Protein AF-A0A653PIH9-F1 (afdb_monomer_lite)

Structure (mmCIF, N/CA/C/O backbone):
data_AF-A0A653PIH9-F1
#
_entry.id   AF-A0A653PIH9-F1
#
loop_
_atom_site.group_PDB
_atom_site.id
_atom_site.type_symbol
_atom_site.label_atom_id
_atom_site.label_alt_id
_atom_site.label_comp_id
_atom_site.label_asym_id
_atom_site.label_entity_id
_atom_site.label_seq_id
_atom_site.pdbx_PDB_ins_code
_atom_site.Cartn_x
_atom_site.Cartn_y
_atom_site.Cartn_z
_atom_site.occupancy
_atom_site.B_iso_or_equiv
_atom_site.auth_seq_id
_atom_site.auth_comp_id
_atom_site.auth_asym_id
_atom_site.auth_atom_id
_atom_site.pdbx_PDB_model_num
ATOM 1 N N . MET A 1 1 ? 1.677 11.178 -1.345 1.00 85.69 1 MET A N 1
ATOM 2 C CA . MET A 1 1 ? 1.028 10.340 -2.377 1.00 85.69 1 MET A CA 1
ATOM 3 C C . MET A 1 1 ? 1.853 9.062 -2.507 1.00 85.69 1 MET A C 1
ATOM 5 O O . MET A 1 1 ? 2.998 9.095 -2.081 1.00 85.69 1 MET A O 1
ATOM 9 N N . MET A 1 2 ? 1.284 7.940 -2.954 1.00 90.50 2 MET A N 1
ATOM 10 C CA . MET A 1 2 ? 1.956 6.631 -2.905 1.00 90.50 2 MET A CA 1
ATOM 11 C C . MET A 1 2 ? 2.499 6.231 -4.288 1.00 90.50 2 MET A C 1
ATOM 13 O O . MET A 1 2 ? 1.724 6.206 -5.246 1.00 90.50 2 MET A O 1
ATOM 17 N N . THR A 1 3 ? 3.790 5.895 -4.388 1.00 92.81 3 THR A N 1
ATOM 18 C CA . THR A 1 3 ? 4.461 5.571 -5.662 1.00 92.81 3 THR A CA 1
ATOM 19 C C . THR A 1 3 ? 5.353 4.335 -5.547 1.00 92.81 3 THR A C 1
ATOM 21 O O . THR A 1 3 ? 6.208 4.278 -4.665 1.00 92.81 3 THR A O 1
ATOM 24 N N . PHE A 1 4 ? 5.204 3.375 -6.468 1.00 92.38 4 PHE A N 1
ATOM 25 C CA . PHE A 1 4 ? 6.128 2.250 -6.598 1.00 92.38 4 PHE A CA 1
ATOM 26 C C . PHE A 1 4 ? 7.307 2.564 -7.516 1.00 92.38 4 PHE A C 1
ATOM 28 O O . PHE A 1 4 ? 7.145 3.083 -8.626 1.00 92.38 4 PHE A O 1
ATOM 35 N N . TYR A 1 5 ? 8.483 2.158 -7.053 1.00 92.00 5 TYR A N 1
ATOM 36 C CA . TYR A 1 5 ? 9.735 2.174 -7.786 1.00 92.00 5 TYR A CA 1
ATOM 37 C C . TYR A 1 5 ? 10.228 0.748 -8.000 1.00 92.00 5 TYR A C 1
ATOM 39 O O . TYR A 1 5 ? 10.096 -0.120 -7.136 1.00 92.00 5 TYR A O 1
ATOM 47 N N . ILE A 1 6 ? 10.811 0.524 -9.168 1.00 92.19 6 ILE A N 1
ATOM 48 C CA . ILE A 1 6 ? 11.489 -0.711 -9.545 1.00 92.19 6 ILE A CA 1
ATOM 49 C C . ILE A 1 6 ? 12.903 -0.380 -9.997 1.00 92.19 6 ILE A C 1
ATOM 51 O O . ILE A 1 6 ? 13.169 0.740 -10.430 1.00 92.19 6 ILE A O 1
ATOM 55 N N . TYR A 1 7 ? 13.805 -1.344 -9.888 1.00 91.94 7 TYR A N 1
ATOM 56 C CA . TYR A 1 7 ? 15.220 -1.136 -10.165 1.00 91.94 7 TYR A CA 1
ATOM 57 C C . TYR A 1 7 ? 15.885 -2.427 -10.659 1.00 91.94 7 TYR A C 1
ATOM 59 O O . TYR A 1 7 ? 15.305 -3.518 -10.578 1.00 91.94 7 TYR A O 1
ATOM 67 N N . ASN A 1 8 ? 17.106 -2.292 -11.176 1.00 92.06 8 ASN A N 1
ATOM 68 C CA . ASN A 1 8 ? 17.975 -3.418 -11.483 1.00 92.06 8 ASN A CA 1
ATOM 69 C C . ASN A 1 8 ? 18.526 -3.999 -10.177 1.00 92.06 8 ASN A C 1
ATOM 71 O O . ASN A 1 8 ? 19.296 -3.328 -9.497 1.00 92.06 8 ASN A O 1
ATOM 75 N N . TYR A 1 9 ? 18.177 -5.239 -9.831 1.00 84.75 9 TYR A N 1
ATOM 76 C CA . TYR A 1 9 ? 18.602 -5.849 -8.562 1.00 84.75 9 TYR A CA 1
ATOM 77 C C . TYR A 1 9 ? 20.131 -5.988 -8.427 1.00 84.75 9 TYR A C 1
ATOM 79 O O . TYR A 1 9 ? 20.624 -6.221 -7.330 1.00 84.75 9 TYR A O 1
ATOM 87 N N . GLU A 1 10 ? 20.878 -5.855 -9.524 1.00 86.12 10 GLU A N 1
ATOM 88 C CA . GLU A 1 10 ? 22.347 -5.850 -9.523 1.00 86.12 10 GLU A CA 1
ATOM 89 C C . GLU A 1 10 ? 22.941 -4.508 -9.051 1.00 86.12 10 GLU A C 1
ATOM 91 O O . GLU A 1 10 ? 24.135 -4.433 -8.788 1.00 86.12 10 GLU A O 1
ATOM 96 N N . ASP A 1 11 ? 22.120 -3.463 -8.888 1.00 82.25 11 ASP A N 1
ATOM 97 C CA . ASP A 1 11 ? 22.539 -2.140 -8.407 1.00 82.25 11 ASP A CA 1
ATOM 98 C C . ASP A 1 11 ? 22.401 -1.977 -6.873 1.00 82.25 11 ASP A C 1
ATOM 100 O O . ASP A 1 11 ? 22.558 -0.860 -6.366 1.00 82.25 11 ASP A O 1
ATOM 104 N N . GLU A 1 12 ? 22.090 -3.057 -6.135 1.00 69.62 12 GLU A N 1
ATOM 105 C CA . GLU A 1 12 ? 21.851 -3.050 -4.672 1.00 69.62 12 GLU A CA 1
ATOM 106 C C . GLU A 1 12 ? 23.078 -2.650 -3.829 1.00 69.62 12 GLU A C 1
ATOM 108 O O . GLU A 1 12 ? 22.913 -2.317 -2.662 1.00 69.62 12 GLU A O 1
ATOM 113 N N . ASP A 1 13 ? 24.285 -2.609 -4.403 1.00 61.28 13 ASP A N 1
ATOM 114 C CA . ASP A 1 13 ? 25.544 -2.317 -3.691 1.00 61.28 13 ASP A CA 1
ATOM 115 C C . ASP A 1 13 ? 25.766 -0.823 -3.341 1.00 61.28 13 ASP A C 1
ATOM 117 O O . ASP A 1 13 ? 26.890 -0.417 -3.042 1.00 61.28 13 ASP A O 1
ATOM 121 N N . ASN A 1 14 ? 24.738 0.033 -3.404 1.00 59.53 14 ASN A N 1
ATOM 122 C CA . ASN A 1 14 ? 24.867 1.455 -3.061 1.00 59.53 14 ASN A CA 1
ATOM 123 C C . ASN A 1 14 ? 24.165 1.761 -1.729 1.00 59.53 14 ASN A C 1
ATOM 125 O O . ASN A 1 14 ? 22.999 1.418 -1.569 1.00 59.53 14 ASN A O 1
ATOM 129 N N . ASP A 1 15 ? 24.834 2.501 -0.836 1.00 62.47 15 ASP A N 1
ATOM 130 C CA . ASP A 1 15 ? 24.283 3.055 0.422 1.00 62.47 15 ASP A CA 1
ATOM 131 C C . ASP A 1 15 ? 23.178 4.124 0.195 1.00 62.47 15 ASP A C 1
ATOM 133 O O . ASP A 1 15 ? 22.856 4.908 1.087 1.00 62.47 15 ASP A O 1
ATOM 137 N N . ASP A 1 16 ? 22.621 4.209 -1.016 1.00 67.31 16 ASP A N 1
ATOM 138 C CA . ASP A 1 16 ? 21.589 5.171 -1.387 1.00 67.31 16 ASP A CA 1
ATOM 139 C C . ASP A 1 16 ? 20.192 4.571 -1.147 1.00 67.31 16 ASP A C 1
ATOM 141 O O . ASP A 1 16 ? 19.884 3.472 -1.608 1.00 67.31 16 ASP A O 1
ATOM 145 N N . PHE A 1 17 ? 19.301 5.345 -0.516 1.00 73.38 17 PHE A N 1
ATOM 146 C CA . PHE A 1 17 ? 17.891 4.992 -0.275 1.00 73.38 17 PHE A CA 1
ATOM 147 C C . PHE A 1 17 ? 17.156 4.444 -1.517 1.00 73.38 17 PHE A C 1
ATOM 149 O O . PHE A 1 17 ? 16.343 3.520 -1.421 1.00 73.38 17 PHE A O 1
ATOM 156 N N . LEU A 1 18 ? 17.416 5.036 -2.688 1.00 81.88 18 LEU A N 1
ATOM 157 C CA . LEU A 1 18 ? 16.963 4.524 -3.977 1.00 81.88 18 LEU A CA 1
ATOM 158 C C . LEU A 1 18 ? 18.180 4.055 -4.779 1.00 81.88 18 LEU A C 1
ATOM 160 O O . LEU A 1 18 ? 19.081 4.865 -5.013 1.00 81.88 18 LEU A O 1
ATOM 164 N N . PRO A 1 19 ? 18.180 2.809 -5.287 1.00 86.38 19 PRO A N 1
ATOM 165 C CA . PRO A 1 19 ? 19.196 2.351 -6.225 1.00 86.38 19 PRO A CA 1
ATOM 166 C C . PRO A 1 19 ? 19.310 3.287 -7.432 1.00 86.38 19 PRO A C 1
ATOM 168 O O . PRO A 1 19 ? 18.327 3.892 -7.860 1.00 86.38 19 PRO A O 1
ATOM 171 N N . LYS A 1 20 ? 20.493 3.372 -8.046 1.00 87.75 20 LYS A N 1
ATOM 172 C CA . LYS A 1 20 ? 20.740 4.280 -9.185 1.00 87.75 20 LYS A CA 1
ATOM 173 C C . LYS A 1 20 ? 19.814 4.039 -10.380 1.00 87.75 20 LYS A C 1
ATOM 175 O O . LYS A 1 20 ? 19.484 4.983 -11.093 1.00 87.75 20 LYS A O 1
ATOM 180 N N . SER A 1 21 ? 19.386 2.797 -10.596 1.00 91.50 21 SER A N 1
ATOM 181 C CA . SER A 1 21 ? 18.409 2.425 -11.628 1.00 91.50 21 SER A CA 1
ATOM 182 C C . SER A 1 21 ? 16.950 2.553 -11.194 1.00 91.50 21 SER A C 1
ATOM 184 O O . SER A 1 21 ? 16.065 2.207 -11.979 1.00 91.50 21 SER A O 1
ATOM 186 N N . ALA A 1 22 ? 16.672 3.025 -9.975 1.00 91.75 22 ALA A N 1
ATOM 187 C CA . ALA A 1 22 ? 15.312 3.174 -9.486 1.00 91.75 22 ALA A CA 1
ATOM 188 C C . ALA A 1 22 ? 14.506 4.104 -10.392 1.00 91.75 22 ALA A C 1
ATOM 190 O O . ALA A 1 22 ? 14.842 5.269 -10.607 1.00 91.75 22 ALA A O 1
ATOM 191 N N . MET A 1 23 ? 13.395 3.585 -10.898 1.00 94.44 23 MET A N 1
ATOM 192 C CA . MET A 1 23 ? 12.479 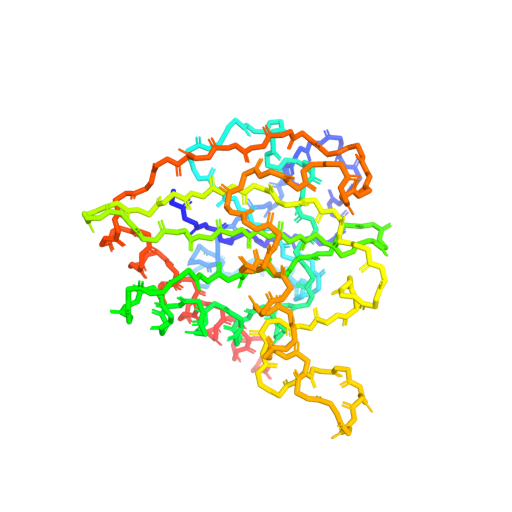4.316 -11.758 1.00 94.44 23 MET A CA 1
ATOM 193 C C . MET A 1 23 ? 11.034 3.929 -11.464 1.00 94.44 23 MET A C 1
ATOM 195 O O . MET A 1 23 ? 10.753 2.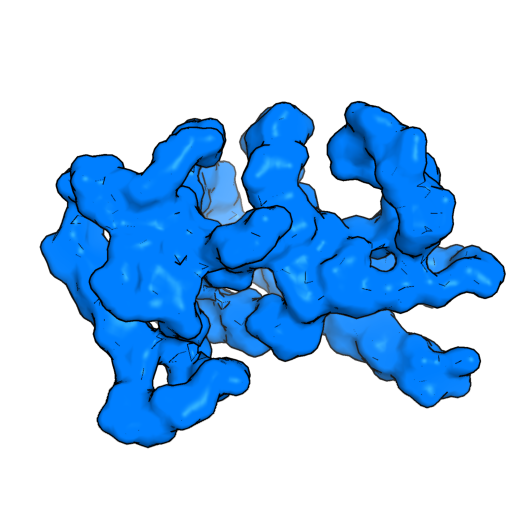856 -10.921 1.00 94.44 23 MET A O 1
ATOM 199 N N . LYS A 1 24 ? 10.095 4.804 -11.826 1.00 95.56 24 LYS A N 1
ATOM 200 C CA . LYS A 1 24 ? 8.668 4.514 -11.672 1.00 95.56 24 LYS A CA 1
ATOM 201 C C . LYS A 1 24 ? 8.251 3.427 -12.654 1.00 95.56 24 LYS A C 1
ATOM 203 O O . LYS A 1 24 ? 8.764 3.352 -13.771 1.00 95.56 24 LYS A O 1
ATOM 208 N N . ILE A 1 25 ? 7.241 2.645 -12.280 1.00 96.12 25 ILE A N 1
ATOM 209 C CA . ILE A 1 25 ? 6.679 1.612 -13.165 1.00 96.12 25 ILE A CA 1
ATOM 210 C C . ILE A 1 25 ? 6.195 2.214 -14.496 1.00 96.12 25 ILE A C 1
ATOM 212 O O . ILE A 1 25 ? 6.396 1.617 -15.550 1.00 96.12 25 ILE A O 1
ATOM 216 N N . SER A 1 26 ? 5.603 3.413 -14.473 1.00 97.25 26 SER A N 1
ATOM 217 C CA . SER A 1 26 ? 5.179 4.128 -15.686 1.00 97.25 26 SER A CA 1
ATOM 218 C C . SER A 1 26 ? 6.325 4.370 -16.668 1.00 97.25 26 SER A C 1
ATOM 220 O O . SER A 1 26 ? 6.149 4.217 -17.878 1.00 97.25 26 SER A O 1
ATOM 222 N N . ASP A 1 27 ? 7.495 4.732 -16.145 1.00 97.19 27 ASP A N 1
ATOM 223 C CA . ASP A 1 27 ? 8.664 5.097 -16.940 1.00 97.19 27 ASP A CA 1
ATOM 224 C C . ASP A 1 27 ? 9.290 3.837 -17.539 1.00 97.19 27 ASP A C 1
ATOM 226 O O . ASP A 1 27 ? 9.580 3.798 -18.734 1.00 97.19 27 ASP A O 1
ATOM 230 N N . PHE A 1 28 ? 9.384 2.770 -16.738 1.00 96.94 28 PHE A N 1
ATOM 231 C CA . PHE A 1 28 ? 9.816 1.452 -17.197 1.00 96.94 28 PHE A CA 1
ATOM 232 C C . PHE A 1 28 ? 8.916 0.909 -18.312 1.00 96.94 28 PHE A C 1
ATOM 234 O O . PHE A 1 28 ? 9.414 0.462 -19.335 1.00 96.94 28 PHE A O 1
ATOM 241 N N . LEU A 1 29 ? 7.590 0.970 -18.152 1.00 96.44 29 LEU A N 1
ATOM 242 C CA . LEU A 1 29 ? 6.648 0.477 -19.166 1.00 96.44 29 LEU A CA 1
ATOM 243 C C . LEU A 1 29 ? 6.698 1.288 -20.468 1.00 96.44 29 LEU A C 1
ATOM 245 O O . LEU A 1 29 ? 6.403 0.751 -21.535 1.00 96.44 29 LEU A O 1
ATOM 249 N N . SER A 1 30 ? 7.049 2.573 -20.385 1.00 97.12 30 SER A N 1
ATOM 250 C CA . SER A 1 30 ? 7.138 3.459 -21.550 1.00 97.12 30 SER A CA 1
ATOM 251 C C . SER A 1 30 ? 8.449 3.286 -22.315 1.00 97.12 30 SER A C 1
ATOM 253 O O . SER A 1 30 ? 8.460 3.392 -23.540 1.00 97.12 30 SER A O 1
ATOM 255 N N . ASN A 1 31 ? 9.550 3.030 -21.606 1.00 95.62 31 ASN A N 1
ATOM 256 C CA . ASN A 1 31 ? 10.871 2.835 -22.192 1.00 95.62 31 ASN A CA 1
ATOM 257 C C . ASN A 1 31 ? 11.648 1.752 -21.421 1.00 95.62 31 ASN A C 1
ATOM 259 O O . ASN A 1 31 ? 12.494 2.090 -20.586 1.00 95.62 31 ASN A O 1
ATOM 263 N N . PRO A 1 32 ? 11.352 0.460 -21.667 1.00 94.06 32 PRO A N 1
ATOM 264 C CA . PRO A 1 32 ? 11.945 -0.624 -20.899 1.00 94.06 32 PRO A CA 1
ATOM 265 C C . PRO A 1 32 ? 13.467 -0.696 -21.108 1.00 94.06 32 PRO A C 1
ATOM 267 O O . PRO A 1 32 ? 13.922 -0.770 -22.254 1.00 94.06 32 PRO A O 1
ATOM 270 N N . PRO A 1 33 ? 14.271 -0.699 -20.033 1.00 93.56 33 PRO A N 1
ATOM 271 C CA . PRO A 1 33 ? 15.699 -0.972 -20.111 1.00 93.56 33 PRO A CA 1
ATOM 272 C C . PRO A 1 33 ? 15.966 -2.452 -20.439 1.00 93.56 33 PRO A C 1
ATOM 274 O O . PRO A 1 33 ? 15.057 -3.273 -20.541 1.00 93.56 33 PRO A O 1
ATOM 277 N N . SER A 1 34 ? 17.243 -2.812 -20.592 1.00 93.69 34 SER A N 1
ATOM 278 C CA . SER A 1 34 ? 17.659 -4.189 -20.900 1.00 93.69 34 SER A CA 1
ATOM 279 C C . SER A 1 34 ? 17.538 -5.166 -19.724 1.00 93.69 34 SER A C 1
ATOM 281 O O . SER A 1 34 ? 17.627 -6.375 -19.928 1.00 93.69 34 SER A O 1
ATOM 283 N N . TRP A 1 35 ? 17.388 -4.664 -18.498 1.00 93.50 35 TRP A N 1
ATOM 284 C CA . TRP A 1 35 ? 17.256 -5.475 -17.289 1.00 93.50 35 TRP A CA 1
ATOM 285 C C . TRP A 1 35 ? 15.787 -5.741 -16.949 1.00 93.50 35 TRP A C 1
ATOM 287 O O . TRP A 1 35 ? 14.886 -5.009 -17.360 1.00 93.50 35 TRP A O 1
ATOM 297 N N . LYS A 1 36 ? 15.545 -6.795 -16.163 1.00 92.06 36 LYS A N 1
ATOM 298 C CA . LYS A 1 36 ? 14.207 -7.149 -15.675 1.00 92.06 36 LYS A CA 1
ATOM 299 C C . LYS A 1 36 ? 14.104 -6.888 -14.170 1.00 92.06 36 LYS A C 1
ATOM 301 O O . LYS A 1 36 ? 14.944 -7.394 -13.424 1.00 92.06 36 LYS A O 1
ATOM 306 N N . PRO A 1 37 ? 13.093 -6.132 -13.707 1.00 91.38 37 PRO A N 1
ATOM 307 C CA . PRO A 1 37 ? 12.876 -5.927 -12.287 1.00 91.38 37 PRO A CA 1
ATOM 308 C C . PRO A 1 37 ? 12.464 -7.230 -11.615 1.00 91.38 37 PRO A C 1
ATOM 310 O O . PRO A 1 37 ? 11.773 -8.077 -12.188 1.00 91.38 37 PRO A O 1
ATOM 313 N N . ARG A 1 38 ? 12.829 -7.337 -10.345 1.00 89.12 38 ARG A N 1
ATOM 314 C CA . ARG A 1 38 ? 12.369 -8.390 -9.451 1.00 89.12 38 ARG A CA 1
ATOM 315 C C . ARG A 1 38 ? 11.110 -7.928 -8.719 1.00 89.12 38 ARG A C 1
ATOM 317 O O . ARG A 1 38 ? 11.126 -6.917 -8.027 1.00 89.12 38 ARG A O 1
ATOM 324 N N . LEU A 1 39 ? 10.009 -8.670 -8.858 1.00 88.62 39 LEU A N 1
ATOM 325 C CA . LEU A 1 39 ? 8.723 -8.322 -8.226 1.00 88.62 39 LEU A CA 1
ATOM 326 C C . LEU A 1 39 ? 8.737 -8.458 -6.693 1.00 88.62 39 LEU A C 1
ATOM 328 O O . LEU A 1 39 ? 7.817 -7.995 -6.024 1.00 88.62 39 LEU A O 1
ATOM 332 N N . ASP A 1 40 ? 9.764 -9.103 -6.144 1.00 85.38 40 ASP A N 1
ATOM 333 C CA . ASP A 1 40 ? 10.056 -9.184 -4.713 1.00 85.38 40 ASP A CA 1
ATOM 334 C C . ASP A 1 40 ? 10.958 -8.050 -4.200 1.00 85.38 40 ASP A C 1
ATOM 336 O O . ASP A 1 40 ? 11.291 -8.018 -3.019 1.00 85.38 40 ASP A O 1
ATOM 340 N N . LYS A 1 41 ? 11.355 -7.137 -5.090 1.00 85.19 41 LYS A N 1
ATOM 341 C CA . LYS A 1 41 ? 12.282 -6.028 -4.849 1.00 85.19 41 LYS A CA 1
ATOM 342 C C . LYS A 1 41 ? 11.671 -4.700 -5.307 1.00 85.19 41 LYS A C 1
ATOM 344 O O . LYS A 1 41 ? 12.308 -3.895 -5.975 1.00 85.19 41 LYS A O 1
ATOM 349 N N . VAL A 1 42 ? 10.392 -4.490 -5.011 1.00 88.00 42 VAL A N 1
ATOM 350 C CA . VAL A 1 42 ? 9.716 -3.216 -5.293 1.00 88.00 42 VAL A CA 1
ATOM 351 C C . VAL A 1 42 ? 9.914 -2.290 -4.100 1.00 88.00 42 VAL A C 1
ATOM 353 O O . VAL A 1 42 ? 9.898 -2.738 -2.957 1.00 88.00 42 VAL A O 1
ATOM 356 N N . ILE A 1 43 ? 10.095 -1.002 -4.367 1.00 87.75 43 ILE A N 1
ATOM 357 C CA . ILE A 1 43 ? 10.227 0.046 -3.354 1.00 87.75 43 ILE A CA 1
ATOM 358 C C . ILE A 1 43 ? 8.937 0.868 -3.324 1.00 87.75 43 ILE A C 1
ATOM 360 O O . ILE A 1 43 ? 8.423 1.232 -4.385 1.00 87.75 43 ILE A O 1
ATOM 364 N N . LEU A 1 44 ? 8.417 1.183 -2.132 1.00 87.75 44 LEU A N 1
ATOM 365 C CA . LEU A 1 44 ? 7.283 2.096 -1.979 1.00 87.75 44 LEU A CA 1
ATOM 366 C C . LEU A 1 44 ? 7.703 3.415 -1.345 1.00 87.75 44 LEU A C 1
ATOM 368 O O . LEU A 1 44 ? 8.122 3.450 -0.197 1.00 87.75 44 LEU A O 1
ATOM 372 N N . VAL A 1 45 ? 7.428 4.512 -2.044 1.00 89.06 45 VAL A N 1
ATOM 373 C CA . VAL A 1 45 ? 7.652 5.864 -1.530 1.00 89.06 45 VAL A CA 1
ATOM 374 C C . VAL A 1 45 ? 6.324 6.556 -1.239 1.00 89.06 45 VAL A C 1
ATOM 376 O O . VAL A 1 45 ? 5.388 6.522 -2.046 1.00 89.06 45 VAL A O 1
ATOM 379 N N . PHE A 1 46 ? 6.262 7.225 -0.090 1.00 89.00 46 PHE A N 1
ATOM 380 C CA . PHE A 1 46 ? 5.217 8.170 0.268 1.00 89.00 46 PHE A CA 1
ATOM 381 C C . PHE A 1 46 ? 5.742 9.607 0.156 1.00 89.00 46 PHE A C 1
ATOM 383 O O . PHE A 1 46 ? 6.548 10.050 0.970 1.00 89.00 46 PHE A O 1
ATOM 390 N N . ASP A 1 47 ? 5.220 10.374 -0.802 1.00 85.00 47 ASP A N 1
ATOM 391 C CA . ASP A 1 47 ? 5.753 11.707 -1.137 1.00 85.00 47 ASP A CA 1
ATOM 392 C C . ASP A 1 47 ? 5.690 12.747 0.005 1.00 85.00 47 ASP A C 1
ATOM 394 O O . ASP A 1 47 ? 6.372 13.765 -0.066 1.00 85.00 47 ASP A O 1
ATOM 398 N N . ASN A 1 48 ? 4.868 12.533 1.043 1.00 84.62 48 ASN A N 1
ATOM 399 C CA . ASN A 1 48 ? 4.758 13.468 2.176 1.00 84.62 48 ASN A CA 1
ATOM 400 C C . ASN A 1 48 ? 5.658 13.076 3.360 1.00 84.62 48 ASN A C 1
ATOM 402 O O . ASN A 1 48 ? 5.609 13.730 4.401 1.00 84.62 48 ASN A O 1
ATOM 406 N N . LEU A 1 49 ? 6.446 12.009 3.230 1.00 86.19 49 LEU A N 1
ATOM 407 C CA . LEU A 1 49 ? 7.389 11.575 4.252 1.00 86.19 49 LEU A CA 1
ATOM 408 C C . LEU A 1 49 ? 8.815 11.988 3.867 1.00 86.19 49 LEU A C 1
ATOM 410 O O . LEU A 1 49 ? 9.182 11.880 2.695 1.00 86.19 49 LEU A O 1
ATOM 414 N N . PRO A 1 50 ? 9.647 12.414 4.834 1.00 84.00 50 PRO A N 1
ATOM 415 C CA . PRO A 1 50 ? 11.083 12.549 4.629 1.00 84.00 50 PRO A CA 1
ATOM 416 C C . PRO A 1 50 ? 11.706 11.266 4.066 1.00 84.00 50 PRO A C 1
ATOM 418 O O . PRO A 1 50 ? 11.269 10.160 4.391 1.00 84.00 50 PRO A O 1
ATOM 421 N N . PHE A 1 51 ? 12.763 11.408 3.265 1.00 79.94 51 PHE A N 1
ATOM 422 C CA . PHE A 1 51 ? 13.482 10.268 2.682 1.00 79.94 51 PHE A CA 1
ATOM 423 C C . PHE A 1 51 ? 13.942 9.258 3.736 1.00 79.94 51 PHE A C 1
ATOM 425 O O . PHE A 1 51 ? 13.676 8.074 3.577 1.00 79.94 51 PHE A O 1
ATOM 432 N N . ILE A 1 52 ? 14.509 9.740 4.847 1.00 79.00 52 ILE A N 1
ATOM 433 C CA . ILE A 1 52 ? 14.976 8.886 5.949 1.00 79.00 52 ILE A CA 1
ATOM 434 C C . ILE A 1 52 ? 13.861 8.023 6.550 1.00 79.00 52 ILE A C 1
ATOM 436 O O . ILE A 1 52 ? 14.101 6.890 6.930 1.00 79.00 52 ILE A O 1
ATOM 440 N N . LEU A 1 53 ? 12.621 8.527 6.585 1.00 80.44 53 LEU A N 1
ATOM 441 C CA . LEU A 1 53 ? 11.498 7.727 7.062 1.00 80.44 53 LEU A CA 1
ATOM 442 C C . LEU A 1 53 ? 11.128 6.664 6.037 1.00 80.44 53 LEU A C 1
ATOM 444 O O . LEU A 1 53 ? 10.907 5.528 6.424 1.00 80.44 53 LEU A O 1
ATOM 448 N N . ASN A 1 54 ? 11.094 7.007 4.744 1.00 83.75 54 ASN A N 1
ATOM 449 C CA . ASN A 1 54 ? 10.815 6.016 3.705 1.00 83.75 54 ASN A CA 1
ATOM 450 C C . ASN A 1 54 ? 11.824 4.858 3.705 1.00 83.75 54 ASN A C 1
ATOM 452 O O . ASN A 1 54 ? 11.449 3.732 3.385 1.00 83.75 54 ASN A O 1
ATOM 456 N N . GLU A 1 55 ? 13.085 5.119 4.055 1.00 76.69 55 GLU A N 1
ATOM 457 C CA . GLU A 1 55 ? 14.155 4.116 4.088 1.00 76.69 55 GLU A CA 1
ATOM 458 C C . GLU A 1 55 ? 13.865 2.981 5.070 1.00 76.69 55 GLU A C 1
ATOM 460 O O . GLU A 1 55 ? 14.024 1.808 4.726 1.00 76.69 55 GLU A O 1
ATOM 465 N N . ASP A 1 56 ? 13.319 3.321 6.237 1.00 72.06 56 ASP A N 1
ATOM 466 C CA . ASP A 1 56 ? 13.086 2.385 7.336 1.00 72.06 56 ASP A CA 1
ATOM 467 C C . ASP A 1 56 ? 12.072 1.267 7.016 1.00 72.06 56 ASP A C 1
ATOM 469 O O . ASP A 1 56 ? 12.014 0.272 7.737 1.00 72.06 56 ASP A O 1
ATOM 473 N N . PHE A 1 57 ? 11.252 1.388 5.962 1.00 71.81 57 PHE A N 1
ATOM 474 C CA . PHE A 1 57 ? 10.180 0.422 5.659 1.00 71.81 57 PHE A CA 1
ATOM 475 C C . PHE A 1 57 ? 10.120 -0.069 4.205 1.00 71.81 57 PHE A C 1
ATOM 477 O O . PHE A 1 57 ? 9.095 -0.583 3.741 1.00 71.81 57 PHE A O 1
ATOM 484 N N . ASN A 1 58 ? 11.229 0.083 3.484 1.00 59.03 58 ASN A N 1
ATOM 485 C CA . ASN A 1 58 ? 11.215 0.170 2.031 1.00 59.03 58 ASN A CA 1
ATOM 486 C C . ASN A 1 58 ? 11.297 -1.151 1.262 1.00 59.03 58 ASN A C 1
ATOM 488 O O . ASN A 1 58 ? 10.989 -1.165 0.068 1.00 59.03 58 ASN A O 1
ATOM 492 N N . SER A 1 59 ? 11.680 -2.269 1.893 1.00 61.44 59 SER A N 1
ATOM 493 C CA . SER A 1 59 ? 11.571 -3.562 1.212 1.00 61.44 59 SER A CA 1
ATOM 494 C C . SER A 1 59 ? 10.101 -3.961 1.167 1.00 61.44 59 SER A C 1
ATOM 496 O O . SER A 1 59 ? 9.538 -4.577 2.072 1.00 61.44 59 SER A O 1
ATOM 498 N N . PHE A 1 60 ? 9.434 -3.536 0.104 1.00 62.66 60 PHE A N 1
ATOM 499 C CA . PHE A 1 60 ? 8.061 -3.903 -0.141 1.00 62.66 60 PHE A CA 1
ATOM 500 C C . PHE A 1 60 ? 8.066 -5.369 -0.550 1.00 62.66 60 PHE A C 1
ATOM 502 O O . PHE A 1 60 ? 8.643 -5.737 -1.572 1.00 62.66 60 PHE A O 1
ATOM 509 N N . GLY A 1 61 ? 7.486 -6.221 0.303 1.00 62.53 61 GLY A N 1
ATOM 510 C CA . GLY A 1 61 ? 7.371 -7.655 0.041 1.00 62.53 61 GLY A CA 1
ATOM 511 C C . GLY A 1 61 ? 6.719 -7.946 -1.317 1.00 62.53 61 GLY A C 1
ATOM 512 O O . GLY A 1 61 ? 6.273 -7.043 -2.015 1.00 62.53 61 GLY A O 1
ATOM 513 N N . LEU A 1 62 ? 6.638 -9.224 -1.687 1.00 78.06 62 LEU A N 1
ATOM 514 C CA . LEU A 1 62 ? 6.202 -9.663 -3.021 1.00 78.06 62 LEU A CA 1
ATOM 515 C C . LEU A 1 62 ? 5.004 -8.855 -3.565 1.00 78.06 62 LEU A C 1
ATOM 517 O O . LEU A 1 62 ? 3.937 -8.843 -2.948 1.00 78.06 62 LEU A O 1
ATOM 521 N N . LEU A 1 63 ? 5.170 -8.191 -4.717 1.00 85.31 63 LEU A N 1
ATOM 522 C CA . LEU A 1 63 ? 4.170 -7.265 -5.272 1.00 85.31 63 LEU A CA 1
ATOM 523 C C . LEU A 1 63 ? 2.783 -7.914 -5.406 1.00 85.31 63 LEU A C 1
ATOM 525 O O . LEU A 1 63 ? 1.768 -7.309 -5.073 1.00 85.31 63 LEU A O 1
ATOM 529 N N . ASN A 1 64 ? 2.735 -9.187 -5.799 1.00 82.81 64 ASN A N 1
ATOM 530 C CA . ASN A 1 64 ? 1.508 -9.985 -5.886 1.00 82.81 64 ASN A CA 1
ATOM 531 C C . ASN A 1 64 ? 0.776 -10.165 -4.538 1.00 82.81 64 ASN A C 1
ATOM 533 O O . ASN A 1 64 ? -0.430 -10.390 -4.531 1.00 82.81 64 ASN A O 1
ATOM 537 N N . HIS A 1 65 ? 1.470 -10.066 -3.403 1.00 85.12 65 HIS A N 1
ATOM 538 C CA . HIS A 1 65 ? 0.865 -10.077 -2.068 1.00 85.12 65 HIS A CA 1
ATOM 539 C C . HIS A 1 65 ? 0.409 -8.684 -1.630 1.00 85.12 65 HIS A C 1
ATOM 541 O O . HIS A 1 65 ? -0.432 -8.563 -0.742 1.00 85.12 65 HIS A O 1
ATOM 547 N N . ILE A 1 66 ? 0.967 -7.632 -2.222 1.00 87.94 66 ILE A N 1
ATOM 548 C CA . ILE A 1 66 ? 0.668 -6.239 -1.899 1.00 87.94 66 ILE A CA 1
ATOM 549 C C . ILE A 1 66 ? -0.585 -5.751 -2.623 1.00 87.94 66 ILE A C 1
ATOM 551 O O . ILE A 1 66 ? -1.428 -5.115 -1.995 1.00 87.94 66 ILE A O 1
ATOM 555 N N . LEU A 1 67 ? -0.740 -6.045 -3.918 1.00 92.12 67 LEU A N 1
ATOM 556 C CA . LEU A 1 67 ? -1.857 -5.498 -4.703 1.00 92.12 67 LEU A CA 1
ATOM 557 C C . LEU A 1 67 ? -3.238 -5.825 -4.115 1.00 92.12 67 LEU A C 1
ATOM 559 O O . LEU A 1 67 ? -4.020 -4.889 -3.954 1.00 92.12 67 LEU A O 1
ATOM 563 N N . PRO A 1 68 ? -3.528 -7.068 -3.678 1.00 92.88 68 PRO A N 1
ATOM 564 C CA . PRO A 1 68 ? -4.810 -7.360 -3.040 1.00 92.88 68 PRO A CA 1
ATOM 565 C C . PRO A 1 68 ? -5.026 -6.560 -1.747 1.00 92.88 68 PRO A C 1
ATOM 567 O O . PRO A 1 68 ? -6.158 -6.232 -1.399 1.00 92.88 68 PRO A O 1
ATOM 570 N N . GLN A 1 69 ? -3.953 -6.227 -1.014 1.00 93.69 69 GLN A N 1
ATOM 571 C CA . GLN A 1 69 ? -4.054 -5.413 0.204 1.00 93.69 69 GLN A CA 1
ATOM 572 C C . GLN A 1 69 ? -4.392 -3.964 -0.128 1.00 93.69 69 GLN A C 1
ATOM 574 O O . GLN A 1 69 ? -5.171 -3.345 0.587 1.00 93.69 69 GLN A O 1
ATOM 579 N N . LEU A 1 70 ? -3.837 -3.429 -1.219 1.00 95.06 70 LEU A N 1
ATOM 580 C CA . LEU A 1 70 ? -4.177 -2.096 -1.712 1.00 95.06 70 LEU A CA 1
ATOM 581 C C . LEU A 1 70 ? -5.633 -2.014 -2.192 1.00 95.06 70 LEU A C 1
ATOM 583 O O . LEU A 1 70 ? -6.299 -1.005 -1.962 1.00 95.06 70 LEU A O 1
ATOM 587 N N . GLU A 1 71 ? -6.140 -3.074 -2.822 1.00 96.06 71 GLU A N 1
ATOM 588 C CA . GLU A 1 71 ? -7.549 -3.179 -3.214 1.00 96.06 71 GLU A CA 1
ATOM 589 C C . GLU A 1 71 ? -8.470 -3.193 -1.985 1.00 96.06 71 GLU A C 1
ATOM 591 O O . GLU A 1 71 ? -9.398 -2.386 -1.903 1.00 96.06 71 GLU A O 1
ATOM 596 N N . GLU A 1 72 ? -8.177 -4.035 -0.987 1.00 96.06 72 GLU A N 1
ATOM 597 C CA . GLU A 1 72 ? -8.906 -4.042 0.290 1.00 96.06 72 GLU A CA 1
ATOM 598 C C . GLU A 1 72 ? -8.828 -2.675 0.984 1.00 96.06 72 GLU A C 1
ATOM 600 O O . GLU A 1 72 ? -9.833 -2.166 1.480 1.00 96.06 72 GLU A O 1
ATOM 605 N N . LEU A 1 73 ? -7.650 -2.048 0.991 1.00 96.62 73 LEU A N 1
ATOM 606 C CA . LEU A 1 73 ? -7.438 -0.725 1.566 1.00 96.62 73 LEU A CA 1
ATOM 607 C C . LEU A 1 73 ? -8.378 0.311 0.930 1.00 96.62 73 LEU A C 1
ATOM 609 O O . LEU A 1 73 ? -9.052 1.039 1.658 1.00 96.62 73 LEU A O 1
ATOM 613 N N . ILE A 1 74 ? -8.492 0.346 -0.403 1.00 97.25 74 ILE A N 1
ATOM 614 C CA . ILE A 1 74 ? -9.429 1.242 -1.103 1.00 97.25 74 ILE A CA 1
ATOM 615 C C . ILE A 1 74 ? -10.877 0.958 -0.699 1.00 97.25 74 ILE A C 1
ATOM 617 O O . ILE A 1 74 ? -11.615 1.902 -0.401 1.00 97.25 74 ILE A O 1
ATOM 621 N N . VAL A 1 75 ? -11.289 -0.315 -0.684 1.00 97.19 75 VAL A N 1
ATOM 622 C CA . VAL A 1 75 ? -12.659 -0.711 -0.314 1.00 97.19 75 VAL A CA 1
ATOM 623 C C . VAL A 1 75 ? -12.995 -0.189 1.080 1.00 97.19 75 VAL A C 1
ATOM 625 O O . VAL A 1 75 ? -14.006 0.485 1.267 1.00 97.19 75 VAL A O 1
ATOM 628 N N . ARG A 1 76 ? -12.113 -0.418 2.056 1.00 96.88 76 ARG A N 1
ATOM 629 C CA . ARG A 1 76 ? -12.339 0.012 3.440 1.00 96.88 76 ARG A CA 1
ATOM 630 C C . ARG A 1 76 ? -12.378 1.525 3.595 1.00 96.88 76 ARG A C 1
ATOM 632 O O . ARG A 1 76 ? -13.263 2.030 4.281 1.00 96.88 76 ARG A O 1
ATOM 639 N N . LEU A 1 77 ? -11.455 2.240 2.955 1.00 96.56 77 LEU A N 1
ATOM 640 C CA . LEU A 1 77 ? -11.406 3.701 3.027 1.00 96.56 77 LEU A CA 1
ATOM 641 C C . LEU A 1 77 ? -12.648 4.341 2.399 1.00 96.56 77 LEU A C 1
ATOM 643 O O . LEU A 1 77 ? -13.186 5.299 2.952 1.00 96.56 77 LEU A O 1
ATOM 647 N N . THR A 1 78 ? -13.138 3.781 1.291 1.00 95.25 78 THR A N 1
ATOM 648 C CA . THR A 1 78 ? -14.370 4.235 0.623 1.00 95.25 78 THR A CA 1
ATOM 649 C C . THR A 1 78 ? -15.611 3.971 1.483 1.00 95.25 78 THR A C 1
ATOM 651 O O . THR A 1 78 ? -16.532 4.782 1.507 1.00 95.25 78 THR A O 1
ATOM 654 N N . ASP A 1 79 ? -15.595 2.891 2.266 1.00 96.31 79 ASP A N 1
ATOM 655 C CA . ASP A 1 79 ? -16.604 2.557 3.278 1.00 96.31 79 ASP A CA 1
ATOM 656 C C . ASP A 1 79 ? -16.521 3.418 4.559 1.00 96.31 79 ASP A C 1
ATOM 658 O O . ASP A 1 79 ? -17.266 3.181 5.514 1.00 96.31 79 ASP A O 1
ATOM 662 N N . GLY A 1 80 ? -15.586 4.371 4.643 1.00 95.31 80 GLY A N 1
ATOM 663 C CA . GLY A 1 80 ? -15.358 5.169 5.852 1.00 95.31 80 GLY A CA 1
ATOM 664 C C . GLY A 1 80 ? -14.755 4.370 7.016 1.00 95.31 80 GLY A C 1
ATOM 665 O O . GLY A 1 80 ? -14.842 4.783 8.172 1.00 95.31 80 GLY A O 1
ATOM 666 N N . LYS A 1 81 ? -14.140 3.218 6.734 1.00 95.50 81 LYS A N 1
ATOM 667 C CA . LYS A 1 81 ? -13.440 2.374 7.711 1.00 95.50 81 LYS A CA 1
ATOM 668 C C . LYS A 1 81 ? -11.937 2.606 7.600 1.00 95.50 81 LYS A C 1
ATOM 670 O O . LYS A 1 81 ? -11.420 2.911 6.529 1.00 95.50 81 LYS A O 1
ATOM 675 N N . PHE A 1 82 ? -11.212 2.404 8.698 1.00 95.31 82 PHE A N 1
ATOM 676 C CA . PHE A 1 82 ? -9.757 2.352 8.602 1.00 95.31 82 PHE A CA 1
ATOM 677 C C . PHE A 1 82 ? -9.323 1.113 7.811 1.00 95.31 82 PHE A C 1
ATOM 679 O O . PHE A 1 82 ? -9.966 0.056 7.887 1.00 95.31 82 PHE A O 1
ATOM 686 N N . GLY A 1 83 ? -8.232 1.254 7.069 1.00 95.69 83 GLY A N 1
ATOM 687 C CA . GLY A 1 83 ? -7.576 0.171 6.351 1.00 95.69 83 GLY A CA 1
ATOM 688 C C . GLY A 1 83 ? -6.157 -0.051 6.856 1.00 95.69 83 GLY A C 1
ATOM 689 O O . GLY A 1 83 ? -5.561 0.831 7.478 1.00 95.69 83 GLY A O 1
ATOM 690 N N . LEU A 1 84 ? -5.644 -1.249 6.602 1.00 94.06 84 LEU A N 1
ATOM 691 C CA . LEU A 1 84 ? -4.306 -1.674 6.986 1.00 94.06 84 LEU A CA 1
ATOM 692 C C . LEU A 1 84 ? -3.507 -2.069 5.750 1.00 94.06 84 LEU A C 1
ATOM 694 O O . LEU A 1 84 ? -4.063 -2.611 4.796 1.00 94.06 84 LEU A O 1
ATOM 698 N N . LEU A 1 85 ? -2.200 -1.851 5.807 1.00 92.25 85 LEU A N 1
ATOM 699 C CA . LEU A 1 85 ? -1.248 -2.356 4.826 1.00 92.25 85 LEU A CA 1
ATOM 700 C C . LEU A 1 85 ? -0.116 -3.056 5.566 1.00 92.25 85 LEU A C 1
ATOM 702 O O . LEU A 1 85 ? 0.454 -2.480 6.490 1.00 92.25 85 LEU A O 1
ATOM 706 N N . ARG A 1 86 ? 0.192 -4.291 5.172 1.00 89.44 86 ARG A N 1
ATOM 707 C CA . ARG A 1 86 ? 1.315 -5.059 5.706 1.00 89.44 86 ARG A CA 1
ATOM 708 C C . ARG A 1 86 ? 2.466 -5.058 4.708 1.00 89.44 86 ARG A C 1
ATOM 710 O O . ARG A 1 86 ? 2.291 -5.469 3.558 1.00 89.44 86 ARG A O 1
ATOM 717 N N . THR A 1 87 ? 3.648 -4.686 5.177 1.00 83.06 87 THR A N 1
ATOM 718 C CA . THR A 1 87 ? 4.917 -4.727 4.438 1.00 83.06 87 THR A CA 1
ATOM 719 C C . THR A 1 87 ? 5.914 -5.642 5.159 1.00 83.06 87 THR A C 1
ATOM 721 O O . THR A 1 87 ? 5.558 -6.289 6.147 1.00 83.06 87 THR A O 1
ATOM 724 N N . CYS A 1 88 ? 7.125 -5.814 4.620 1.00 74.88 88 CYS A N 1
ATOM 725 C CA . CYS A 1 88 ? 8.086 -6.782 5.148 1.00 74.88 88 CYS A CA 1
ATOM 726 C C . CYS A 1 88 ? 9.521 -6.258 5.055 1.00 74.88 88 CYS A C 1
ATOM 728 O O . CYS A 1 88 ? 10.125 -6.349 3.992 1.00 74.88 88 CYS A O 1
ATOM 730 N N . THR A 1 89 ? 10.095 -5.784 6.157 1.00 67.88 89 THR A N 1
ATOM 731 C CA . THR A 1 89 ? 11.495 -5.340 6.229 1.00 67.88 89 THR A CA 1
ATOM 732 C C . THR A 1 89 ? 12.405 -6.422 6.752 1.00 67.88 89 THR A C 1
ATOM 734 O O . THR A 1 89 ? 12.206 -6.859 7.876 1.00 67.88 89 THR A O 1
ATOM 737 N N . GLN A 1 90 ? 13.416 -6.833 5.979 1.00 59.31 90 GLN A N 1
ATOM 738 C CA . GLN A 1 90 ? 14.560 -7.621 6.478 1.00 59.31 90 GLN A CA 1
ATOM 739 C C . GLN A 1 90 ? 14.198 -8.744 7.486 1.00 59.31 90 GLN A C 1
ATOM 741 O O . GLN A 1 90 ? 14.937 -8.978 8.438 1.00 59.31 90 GLN A O 1
ATOM 746 N N . SER A 1 91 ? 13.092 -9.472 7.245 1.00 64.19 91 SER A N 1
ATOM 747 C CA . SER A 1 91 ? 12.508 -10.580 8.050 1.00 64.19 91 SER A CA 1
ATOM 748 C C . SER A 1 91 ? 11.349 -10.244 9.006 1.00 64.19 91 SER A C 1
ATOM 750 O O . SER A 1 91 ? 10.753 -11.171 9.555 1.00 64.19 91 SER A O 1
ATOM 752 N N . GLU A 1 92 ? 10.960 -8.981 9.170 1.00 77.75 92 GLU A N 1
ATOM 753 C CA . GLU A 1 92 ? 9.868 -8.562 10.060 1.00 77.75 92 GLU A CA 1
ATOM 754 C C . GLU A 1 92 ? 8.679 -7.969 9.298 1.00 77.75 92 GLU A C 1
ATOM 756 O O . GLU A 1 92 ? 8.827 -7.263 8.301 1.00 77.75 92 GLU A O 1
ATOM 761 N N . ALA A 1 93 ? 7.469 -8.276 9.767 1.00 85.00 93 ALA A N 1
ATOM 762 C CA . ALA A 1 93 ? 6.240 -7.742 9.199 1.00 85.00 93 ALA A CA 1
ATOM 763 C C . ALA A 1 93 ? 5.921 -6.379 9.813 1.00 85.00 93 ALA A C 1
ATOM 765 O O . ALA A 1 93 ? 5.698 -6.292 11.022 1.00 85.00 93 ALA A O 1
ATOM 766 N N . LEU A 1 94 ? 5.839 -5.350 8.973 1.00 85.19 94 LEU A N 1
ATOM 767 C CA . LEU A 1 94 ? 5.448 -4.011 9.399 1.00 85.19 94 LEU A CA 1
ATOM 768 C C . LEU A 1 94 ? 4.018 -3.728 8.993 1.00 85.19 94 LEU A C 1
ATOM 770 O O . LEU A 1 94 ? 3.553 -4.189 7.949 1.00 85.19 94 LEU A O 1
ATOM 774 N N . PHE A 1 95 ? 3.330 -2.948 9.811 1.00 88.75 95 PHE A N 1
ATOM 775 C CA . PHE A 1 95 ? 1.946 -2.593 9.564 1.00 88.75 95 PHE A CA 1
ATOM 776 C C . PHE A 1 95 ? 1.788 -1.081 9.507 1.00 88.75 95 PHE A C 1
ATOM 778 O O . PHE A 1 95 ? 2.371 -0.337 10.292 1.00 88.75 95 PHE A O 1
ATOM 785 N N . PHE A 1 96 ? 0.952 -0.635 8.580 1.00 89.81 96 PHE A N 1
ATOM 786 C CA . PHE A 1 96 ? 0.527 0.748 8.444 1.00 89.81 96 PHE A CA 1
ATOM 787 C C . PHE A 1 96 ? -0.982 0.841 8.587 1.00 89.81 96 PHE A C 1
ATOM 789 O O . PHE A 1 96 ? -1.705 -0.065 8.164 1.00 89.81 96 PHE A O 1
ATOM 796 N N . ILE A 1 97 ? -1.457 1.955 9.140 1.00 92.38 97 ILE A N 1
ATOM 797 C CA . ILE A 1 97 ? -2.882 2.261 9.250 1.00 92.38 97 ILE A CA 1
ATOM 798 C C . ILE A 1 97 ? -3.231 3.513 8.462 1.00 92.38 97 ILE A C 1
ATOM 800 O O . ILE A 1 97 ? -2.508 4.506 8.476 1.00 92.38 97 ILE A O 1
ATOM 804 N N . PHE A 1 98 ? -4.394 3.463 7.825 1.00 94.50 98 PHE A N 1
ATOM 805 C CA . PHE A 1 98 ? -4.996 4.575 7.111 1.00 94.50 98 PHE A CA 1
ATOM 806 C C . PHE A 1 98 ? -6.384 4.822 7.692 1.00 94.50 98 PHE A C 1
ATOM 808 O O . PHE A 1 98 ? -7.255 3.955 7.595 1.00 94.50 98 PHE A O 1
ATOM 815 N N . LYS A 1 99 ? -6.600 5.980 8.317 1.00 94.69 99 LYS A N 1
ATOM 816 C CA . LYS A 1 99 ? -7.863 6.330 8.984 1.00 94.69 99 LYS A CA 1
ATOM 817 C C . LYS A 1 99 ? -8.565 7.447 8.205 1.00 94.69 99 LYS A C 1
ATOM 819 O O . LYS A 1 99 ? -7.990 8.528 8.082 1.00 94.69 99 LYS A O 1
ATOM 824 N N . PRO A 1 100 ? -9.786 7.239 7.693 1.00 95.19 100 PRO A N 1
ATOM 825 C CA . PRO A 1 100 ? -10.537 8.317 7.062 1.00 95.19 100 PRO A CA 1
ATOM 826 C C . PRO A 1 100 ? -10.955 9.366 8.105 1.00 95.19 100 PRO A C 1
ATOM 828 O O . PRO A 1 100 ? -11.400 9.024 9.202 1.00 95.19 100 PRO A O 1
ATOM 831 N N . LYS A 1 101 ? -10.824 10.647 7.752 1.00 94.25 101 LYS A N 1
ATOM 832 C CA . LYS A 1 101 ? -11.220 11.806 8.560 1.00 94.25 101 LYS A CA 1
ATOM 833 C C . LYS A 1 101 ? -11.732 12.911 7.633 1.00 94.25 101 LYS A C 1
ATOM 835 O O . LYS A 1 101 ? -10.954 13.687 7.093 1.00 94.25 101 LYS A O 1
ATOM 840 N N . LEU A 1 102 ? -13.054 13.010 7.476 1.00 91.69 102 LEU A N 1
ATOM 841 C CA . LEU A 1 102 ? -13.685 13.942 6.526 1.00 91.69 102 LEU A CA 1
ATOM 842 C C . LEU A 1 102 ? -13.099 13.753 5.108 1.00 91.69 102 LEU A C 1
ATOM 844 O O . LEU A 1 102 ? -13.176 12.654 4.567 1.00 91.69 102 LEU A O 1
ATOM 848 N N . ASP A 1 103 ? -12.483 14.794 4.541 1.00 95.25 103 ASP A N 1
ATOM 849 C CA . ASP A 1 103 ? -11.864 14.791 3.209 1.00 95.25 103 ASP A CA 1
ATOM 850 C C . ASP A 1 103 ? -10.387 14.354 3.216 1.00 95.25 103 ASP A C 1
ATOM 852 O O . ASP A 1 103 ? -9.712 14.396 2.178 1.00 95.25 103 ASP A O 1
ATOM 856 N N . THR A 1 104 ? -9.858 13.947 4.372 1.00 96.44 104 THR A N 1
ATOM 857 C CA . THR A 1 104 ? -8.481 13.473 4.526 1.00 96.44 104 THR A CA 1
ATOM 858 C C . THR A 1 104 ? -8.415 12.023 4.988 1.00 96.44 104 THR A C 1
ATOM 860 O O . THR A 1 104 ? -9.383 11.427 5.465 1.00 96.44 104 THR A O 1
ATOM 863 N N . ILE A 1 105 ? -7.246 11.425 4.796 1.00 95.88 105 ILE A N 1
ATOM 864 C CA . ILE A 1 105 ? -6.863 10.127 5.334 1.00 95.88 105 ILE A CA 1
ATOM 865 C C . ILE A 1 105 ? -5.594 10.350 6.148 1.00 95.88 105 ILE A C 1
ATOM 867 O O . ILE A 1 105 ? -4.621 10.901 5.634 1.00 95.88 105 ILE A O 1
ATOM 871 N N . LEU A 1 106 ? -5.623 9.921 7.406 1.00 93.94 106 LEU A N 1
ATOM 872 C CA . LEU A 1 106 ? -4.476 9.935 8.306 1.00 93.94 106 LEU A CA 1
ATOM 873 C C . LEU A 1 106 ? -3.685 8.645 8.130 1.00 93.94 106 LEU A C 1
ATOM 875 O O . LEU A 1 106 ? -4.252 7.558 8.259 1.00 93.94 106 LEU A O 1
ATOM 879 N N . PHE A 1 107 ? -2.398 8.770 7.845 1.00 91.88 107 PHE A N 1
ATOM 880 C CA . PHE A 1 107 ? -1.457 7.663 7.755 1.00 91.88 107 PHE A CA 1
ATOM 881 C C . PHE A 1 107 ? -0.561 7.621 8.990 1.00 91.88 107 PHE A C 1
ATOM 883 O O . PHE A 1 107 ? 0.062 8.627 9.329 1.00 91.88 107 PHE A O 1
ATOM 890 N N . SER A 1 108 ? -0.448 6.444 9.601 1.00 88.44 108 SER A N 1
ATOM 891 C CA . SER A 1 108 ? 0.496 6.200 10.694 1.00 88.44 108 SER A CA 1
ATOM 892 C C . SER A 1 108 ? 1.194 4.853 10.525 1.00 88.44 108 SER A C 1
ATOM 894 O O . SER A 1 108 ? 0.617 3.901 9.983 1.00 88.44 108 SER A O 1
ATOM 896 N N . SER A 1 109 ? 2.417 4.762 11.043 1.00 86.44 109 SER A N 1
ATOM 897 C CA . SER A 1 109 ? 3.117 3.494 11.221 1.00 86.44 109 SER A CA 1
ATOM 898 C C . SER A 1 109 ? 2.658 2.806 12.499 1.00 86.44 109 SER A C 1
ATOM 900 O O . SER A 1 109 ? 2.437 3.449 13.521 1.00 86.44 109 SER A O 1
ATOM 902 N N . LEU A 1 110 ? 2.494 1.490 12.420 1.00 83.44 110 LEU A N 1
ATOM 903 C CA . LEU A 1 110 ? 2.180 0.616 13.547 1.00 83.44 110 LEU A CA 1
ATOM 904 C C . LEU A 1 110 ? 3.396 -0.213 13.965 1.00 83.44 110 LEU A C 1
ATOM 906 O O . LEU A 1 110 ? 3.337 -0.907 14.969 1.00 83.44 110 LEU A O 1
ATOM 910 N N . GLY A 1 111 ? 4.476 -0.198 13.180 1.00 80.94 111 GLY A N 1
ATOM 911 C CA . GLY A 1 111 ? 5.636 -1.054 13.415 1.00 80.94 111 GLY A CA 1
ATOM 912 C C . GLY A 1 111 ? 5.287 -2.547 13.405 1.00 80.94 111 GLY A C 1
ATOM 913 O O . GLY A 1 111 ? 4.448 -2.996 12.612 1.00 80.94 111 GLY A O 1
ATOM 914 N N . VAL A 1 112 ? 5.953 -3.314 14.273 1.00 83.75 112 VAL A N 1
ATOM 915 C CA . VAL A 1 112 ? 5.759 -4.764 14.402 1.00 83.75 112 VAL A CA 1
ATOM 916 C C . VAL A 1 112 ? 4.686 -5.054 15.448 1.00 83.75 112 VAL A C 1
ATOM 918 O O . VAL A 1 112 ? 4.765 -4.632 16.604 1.00 83.75 112 VAL A O 1
ATOM 921 N N . LEU A 1 113 ? 3.676 -5.820 15.040 1.00 84.69 113 LEU A N 1
ATOM 922 C CA . LEU A 1 113 ? 2.607 -6.277 15.928 1.00 84.69 113 LEU A CA 1
ATOM 923 C C . LEU A 1 113 ? 3.079 -7.439 16.827 1.00 84.69 113 LEU A C 1
ATOM 925 O O . LEU A 1 113 ? 4.015 -8.159 16.471 1.00 84.69 113 LEU A O 1
ATOM 929 N N . PRO A 1 114 ? 2.417 -7.702 17.965 1.00 85.44 114 PRO A N 1
ATOM 930 C CA . PRO A 1 114 ? 2.682 -8.908 18.740 1.00 85.44 114 PRO A CA 1
ATOM 931 C C . PRO A 1 114 ? 2.196 -10.170 18.009 1.00 85.44 114 PRO A C 1
ATOM 933 O O . PRO A 1 114 ? 1.343 -10.123 17.117 1.00 85.44 114 PRO A O 1
ATOM 936 N N . LEU A 1 115 ? 2.717 -11.330 18.413 1.00 85.88 115 LEU A N 1
ATOM 937 C CA . LEU A 1 115 ? 2.172 -12.622 17.991 1.00 85.88 115 LEU A CA 1
ATOM 938 C C . LEU A 1 115 ? 0.735 -12.803 18.531 1.00 85.88 115 LEU A C 1
ATOM 940 O O . LEU A 1 115 ? 0.457 -12.386 19.656 1.00 85.88 115 LEU A O 1
ATOM 944 N N . PRO A 1 116 ? -0.171 -13.451 17.775 1.00 87.50 116 PRO A N 1
ATOM 945 C CA . PRO A 1 116 ? 0.035 -14.021 16.437 1.00 87.50 116 PRO A CA 1
ATOM 946 C C . PRO A 1 116 ? -0.126 -13.006 15.285 1.00 87.50 116 PRO A C 1
ATOM 948 O O . PRO A 1 116 ? 0.137 -13.345 14.129 1.00 87.50 116 PRO A O 1
ATOM 951 N N . PHE A 1 117 ? -0.545 -11.772 15.580 1.00 88.62 117 PHE A N 1
ATOM 952 C CA . PHE A 1 117 ? -0.999 -10.779 14.600 1.00 88.62 117 PHE A CA 1
ATOM 953 C C . PHE A 1 117 ? 0.070 -10.344 13.591 1.00 88.62 117 PHE A C 1
ATOM 955 O O . PHE A 1 117 ? -0.275 -10.024 12.455 1.00 88.62 117 PHE A O 1
ATOM 962 N N . ASN A 1 118 ? 1.361 -10.387 13.935 1.00 86.75 118 ASN A N 1
ATOM 963 C CA . ASN A 1 118 ? 2.433 -10.082 12.973 1.00 86.75 118 ASN A CA 1
ATOM 964 C C . ASN A 1 118 ? 2.476 -11.031 11.756 1.00 86.75 118 ASN A C 1
ATOM 966 O O . ASN A 1 118 ? 2.987 -10.669 10.692 1.00 86.75 118 ASN A O 1
ATOM 970 N N . THR A 1 119 ? 1.915 -12.235 11.882 1.00 86.38 119 THR A N 1
ATOM 971 C CA . THR A 1 119 ? 1.833 -13.217 10.791 1.00 86.38 119 THR A CA 1
ATOM 972 C C . THR A 1 119 ? 0.571 -13.074 9.942 1.00 86.38 119 THR A C 1
ATOM 974 O O . THR A 1 119 ? 0.469 -13.707 8.885 1.00 86.38 119 THR A O 1
ATOM 977 N N . TYR A 1 120 ? -0.392 -12.264 10.391 1.00 89.38 120 TYR A N 1
ATOM 978 C CA . TYR A 1 120 ? -1.687 -12.109 9.738 1.00 89.38 120 TYR A CA 1
ATOM 979 C C . TYR A 1 120 ? -1.584 -11.134 8.570 1.00 89.38 120 TYR A C 1
ATOM 981 O O . TYR A 1 120 ? -0.873 -10.133 8.630 1.00 89.38 120 TYR A O 1
ATOM 989 N N . PHE A 1 121 ? -2.331 -11.412 7.505 1.00 89.44 121 PHE A N 1
ATOM 990 C CA . PHE A 1 121 ? -2.499 -10.483 6.394 1.00 89.44 121 PHE A CA 1
ATOM 991 C C . PHE A 1 121 ? -3.816 -9.721 6.555 1.00 89.44 121 PHE A C 1
ATOM 993 O O . PHE A 1 121 ? -4.807 -10.307 6.994 1.00 89.44 121 PHE A O 1
ATOM 1000 N N . PRO A 1 122 ? -3.888 -8.445 6.139 1.00 91.81 122 PRO A N 1
ATOM 1001 C CA . PRO A 1 122 ? -5.129 -7.676 6.160 1.00 91.81 122 PRO A CA 1
ATOM 1002 C C . PRO A 1 122 ? -6.096 -8.094 5.033 1.00 91.81 122 PRO A C 1
ATOM 1004 O O . PRO A 1 122 ? -6.801 -7.261 4.477 1.00 91.81 122 PRO A O 1
ATOM 1007 N N . LEU A 1 123 ? -6.158 -9.386 4.702 1.00 91.06 123 LEU A N 1
ATOM 1008 C CA . LEU A 1 123 ? -6.886 -9.969 3.575 1.00 91.06 123 LEU A CA 1
ATOM 1009 C C . LEU A 1 123 ? -7.769 -11.117 4.041 1.00 91.06 123 LEU A C 1
ATOM 1011 O O . LEU A 1 123 ? -7.299 -11.977 4.781 1.00 91.06 123 LEU A O 1
ATOM 1015 N N . LYS A 1 124 ? -9.004 -11.191 3.528 1.00 84.50 124 LYS A N 1
ATOM 1016 C CA . LYS A 1 124 ? -9.896 -12.343 3.768 1.00 84.50 124 LYS A CA 1
ATOM 1017 C C . LYS A 1 124 ? -9.243 -13.667 3.378 1.00 84.50 124 LYS A C 1
ATOM 1019 O O . LYS A 1 124 ? -9.311 -14.638 4.118 1.00 84.50 124 LYS A O 1
ATOM 1024 N N . ASN A 1 125 ? -8.593 -13.682 2.216 1.00 82.19 125 ASN A N 1
ATOM 1025 C CA . ASN A 1 125 ? -7.860 -14.835 1.709 1.00 82.19 125 ASN A CA 1
ATOM 1026 C C . ASN A 1 125 ? -6.366 -14.611 1.949 1.00 82.19 125 ASN A C 1
ATOM 1028 O O . ASN A 1 125 ? -5.652 -14.137 1.064 1.00 82.19 125 ASN A O 1
ATOM 1032 N N . SER A 1 126 ? -5.916 -14.899 3.170 1.00 76.12 126 SER A N 1
ATOM 1033 C CA . SER A 1 126 ? -4.505 -14.796 3.541 1.00 76.12 126 SER A CA 1
ATOM 1034 C C . SER A 1 126 ? -3.645 -15.720 2.663 1.00 76.12 126 SER A C 1
ATOM 1036 O O . SER A 1 126 ? -4.021 -16.875 2.449 1.00 76.12 126 SER A O 1
ATOM 1038 N N . PRO A 1 127 ? -2.477 -15.266 2.170 1.00 71.44 127 PRO A N 1
ATOM 1039 C CA . PRO A 1 127 ? -1.508 -16.149 1.522 1.00 71.44 127 PRO A CA 1
ATOM 1040 C C . PRO A 1 127 ? -0.881 -17.157 2.507 1.00 71.44 127 PRO A C 1
ATOM 1042 O O . PRO A 1 127 ? -0.262 -18.126 2.070 1.00 71.44 127 PRO A O 1
ATOM 1045 N N . ASN A 1 128 ? -1.061 -16.972 3.824 1.00 67.69 128 ASN A N 1
ATOM 1046 C CA . ASN A 1 128 ? -0.648 -17.930 4.848 1.00 67.69 128 ASN A CA 1
ATOM 1047 C C . ASN A 1 128 ? -1.743 -18.975 5.141 1.00 67.69 128 ASN A C 1
ATOM 1049 O O . ASN A 1 128 ? -2.931 -18.677 5.209 1.00 67.69 128 ASN A O 1
ATOM 1053 N N . TYR A 1 129 ? -1.314 -20.219 5.369 1.00 56.72 129 TYR A N 1
ATOM 1054 C CA . TYR A 1 129 ? -2.135 -21.441 5.370 1.00 56.72 129 TYR A CA 1
ATOM 1055 C C . TYR A 1 129 ? -2.959 -21.717 6.649 1.00 56.72 129 TYR A C 1
ATOM 1057 O O . TYR A 1 129 ? -3.285 -22.871 6.931 1.00 56.72 129 TYR A O 1
ATOM 1065 N N . PHE A 1 130 ? -3.327 -20.704 7.434 1.00 64.19 130 PHE A N 1
ATOM 1066 C CA . PHE A 1 130 ? -4.150 -20.916 8.634 1.00 64.19 130 PHE A CA 1
ATOM 1067 C C . PHE A 1 130 ? -5.639 -20.891 8.265 1.00 64.19 130 PHE A C 1
ATOM 1069 O O . PHE A 1 130 ? -6.310 -19.874 8.397 1.00 64.19 130 PHE A O 1
ATOM 1076 N N . LYS A 1 131 ? -6.143 -22.015 7.741 1.00 58.91 131 LYS A N 1
ATOM 1077 C CA . LYS A 1 131 ? -7.486 -22.120 7.136 1.00 58.91 131 LYS A CA 1
ATOM 1078 C C . LYS A 1 131 ? -8.659 -21.983 8.113 1.00 58.91 131 LYS A C 1
ATOM 1080 O O . LYS A 1 131 ? -9.772 -21.731 7.662 1.00 58.91 131 LYS A O 1
ATOM 1085 N N . ASP A 1 132 ? -8.417 -22.135 9.412 1.00 74.81 132 ASP A N 1
ATOM 1086 C CA . ASP A 1 132 ? -9.493 -22.266 10.403 1.00 74.81 132 ASP A CA 1
ATOM 1087 C C . ASP A 1 132 ? -9.848 -20.948 11.113 1.00 74.81 132 ASP A C 1
ATOM 1089 O O . ASP A 1 132 ? -10.753 -20.923 11.945 1.00 74.81 132 ASP A O 1
ATOM 1093 N N . ILE A 1 133 ? -9.155 -19.847 10.795 1.00 81.50 133 ILE A N 1
ATOM 1094 C CA . ILE A 1 133 ? -9.322 -18.548 11.459 1.00 81.50 133 ILE A CA 1
ATOM 1095 C C . ILE A 1 133 ? -9.484 -17.439 10.414 1.00 81.50 133 ILE A C 1
ATOM 1097 O O . ILE A 1 133 ? -8.700 -17.338 9.471 1.00 81.50 133 ILE A O 1
ATOM 1101 N N . ASP A 1 134 ? -10.469 -16.556 10.614 1.00 88.06 134 ASP A N 1
ATOM 1102 C CA . ASP A 1 134 ? -10.589 -15.305 9.854 1.00 88.06 134 ASP A CA 1
ATOM 1103 C C . ASP A 1 134 ? -9.538 -14.297 10.351 1.00 88.06 134 ASP A C 1
ATOM 1105 O O . ASP A 1 134 ? -9.806 -13.421 11.178 1.00 88.06 134 ASP A O 1
ATOM 1109 N N . GLN A 1 135 ? -8.308 -14.460 9.858 1.00 89.06 135 GLN A N 1
ATOM 1110 C CA . GLN A 1 135 ? -7.154 -13.647 10.254 1.00 89.06 135 GLN A CA 1
ATOM 1111 C C . GLN A 1 135 ? -7.369 -12.158 9.990 1.00 89.06 135 GLN A C 1
ATOM 1113 O O . GLN A 1 135 ? -6.913 -11.322 10.770 1.00 89.06 135 GLN A O 1
ATOM 1118 N N . GLN A 1 136 ? -8.070 -11.816 8.902 1.00 92.25 136 GLN A N 1
ATOM 1119 C CA . GLN A 1 136 ? -8.396 -10.428 8.604 1.00 92.25 136 GLN A CA 1
ATOM 1120 C C . GLN A 1 136 ? -9.246 -9.858 9.730 1.00 92.25 136 GLN A C 1
ATOM 1122 O O . GLN A 1 136 ? -8.907 -8.821 10.298 1.00 92.25 136 GLN A O 1
ATOM 1127 N N . LYS A 1 137 ? -10.348 -10.532 10.061 1.00 92.81 137 LYS A N 1
ATOM 1128 C CA . LYS A 1 137 ? -11.250 -10.071 11.109 1.00 92.81 137 LYS A CA 1
ATOM 1129 C C . LYS A 1 137 ? -10.525 -9.924 12.444 1.00 92.81 137 LYS A C 1
ATOM 1131 O O . LYS A 1 137 ? -10.611 -8.847 13.029 1.00 92.81 137 LYS A O 1
ATOM 1136 N N . GLU A 1 138 ? -9.776 -10.936 12.878 1.00 92.25 138 GLU A N 1
ATOM 1137 C CA . GLU A 1 138 ? -9.019 -10.876 14.136 1.00 92.25 138 GLU A CA 1
ATOM 1138 C C . GLU A 1 138 ? -8.013 -9.720 14.156 1.00 92.25 138 GLU A C 1
ATOM 1140 O O . GLU A 1 138 ? -7.929 -8.998 15.147 1.00 92.25 138 GLU A O 1
ATOM 1145 N N . LEU A 1 139 ? -7.290 -9.495 13.052 1.00 92.19 139 LEU A N 1
ATOM 1146 C CA . LEU A 1 139 ? -6.347 -8.385 12.934 1.00 92.19 139 LEU A CA 1
ATOM 1147 C C . LEU A 1 139 ? -7.059 -7.033 13.087 1.00 92.19 139 LEU A C 1
ATOM 1149 O O . LEU A 1 139 ? -6.653 -6.200 13.894 1.00 92.19 139 LEU A O 1
ATOM 1153 N N . TYR A 1 140 ? -8.145 -6.804 12.345 1.00 93.50 140 TYR A N 1
ATOM 1154 C CA . TYR A 1 140 ? -8.893 -5.547 12.437 1.00 93.50 140 TYR A CA 1
ATOM 1155 C C . TYR A 1 140 ? -9.559 -5.361 13.809 1.00 93.50 140 TYR A C 1
ATOM 1157 O O . TYR A 1 140 ? -9.628 -4.232 14.298 1.00 93.50 140 TYR A O 1
ATOM 1165 N N . GLU A 1 141 ? -10.041 -6.432 14.441 1.00 92.12 141 GLU A N 1
ATOM 1166 C CA . GLU A 1 141 ? -10.601 -6.395 15.796 1.00 92.12 141 GLU A CA 1
ATOM 1167 C C . GLU A 1 141 ? -9.533 -6.074 16.842 1.00 92.12 141 GLU A C 1
ATOM 1169 O O . GLU A 1 141 ? -9.771 -5.210 17.685 1.00 92.12 141 GLU A O 1
ATOM 1174 N N . PHE A 1 142 ? -8.342 -6.672 16.741 1.00 90.38 142 PHE A N 1
ATOM 1175 C CA . PHE A 1 142 ? -7.202 -6.359 17.601 1.00 90.38 142 PHE A CA 1
ATOM 1176 C C . PHE A 1 142 ? -6.818 -4.879 17.507 1.00 90.38 142 PHE A C 1
ATOM 1178 O O . PHE A 1 142 ? -6.758 -4.192 18.528 1.00 90.38 142 PHE A O 1
ATOM 1185 N N . ILE A 1 143 ? -6.636 -4.357 16.290 1.00 89.12 143 ILE A N 1
ATOM 1186 C CA . ILE A 1 143 ? -6.276 -2.947 16.081 1.00 89.12 143 ILE A CA 1
ATOM 1187 C C . ILE A 1 143 ? -7.384 -2.013 16.589 1.00 89.12 143 ILE A C 1
ATOM 1189 O O . ILE A 1 143 ? -7.108 -0.980 17.197 1.00 89.12 143 ILE A O 1
ATOM 1193 N N . LYS A 1 144 ? -8.656 -2.380 16.393 1.00 88.69 144 LYS A N 1
ATOM 1194 C CA . LYS A 1 144 ? -9.794 -1.599 16.896 1.00 88.69 144 LYS A CA 1
ATOM 1195 C C . LYS A 1 144 ? -9.861 -1.597 18.428 1.00 88.69 144 LYS A C 1
ATOM 1197 O O . LYS A 1 144 ? -10.131 -0.548 19.009 1.00 88.69 144 LYS A O 1
ATOM 1202 N N . ALA A 1 145 ? -9.642 -2.743 19.071 1.00 86.12 145 ALA A N 1
ATOM 1203 C CA . ALA A 1 145 ? -9.735 -2.908 20.522 1.00 86.12 145 ALA A CA 1
ATOM 1204 C C . ALA A 1 145 ? -8.595 -2.208 21.274 1.00 86.12 145 ALA A C 1
ATOM 1206 O O . ALA A 1 145 ? -8.823 -1.658 22.348 1.00 86.12 145 ALA A O 1
ATOM 1207 N N . ASN A 1 146 ? -7.397 -2.168 20.687 1.00 79.00 146 ASN A N 1
ATOM 1208 C CA . ASN A 1 146 ? -6.231 -1.501 21.277 1.00 79.00 146 ASN A CA 1
ATOM 1209 C C . ASN A 1 146 ? -6.161 0.005 20.944 1.00 79.00 146 ASN A C 1
ATOM 1211 O O . ASN A 1 146 ? -5.274 0.716 21.409 1.00 79.00 146 ASN A O 1
ATOM 1215 N N . ASN A 1 147 ? -7.196 0.506 20.261 1.00 62.41 147 ASN A N 1
ATOM 1216 C CA . ASN A 1 147 ? -7.496 1.903 19.976 1.00 62.41 147 ASN A CA 1
ATOM 1217 C C . ASN A 1 147 ? -6.457 2.635 19.109 1.00 62.41 147 ASN A C 1
ATOM 1219 O O . ASN A 1 147 ? -5.267 2.355 19.094 1.00 62.41 147 ASN A O 1
ATOM 1223 N N . LEU A 1 148 ? -6.937 3.649 18.397 1.00 60.19 148 LEU A N 1
ATOM 1224 C CA . LEU A 1 148 ? -6.250 4.427 17.365 1.00 60.19 148 LEU A CA 1
ATOM 1225 C C . LEU A 1 148 ? -5.149 5.370 17.919 1.00 60.19 148 LEU A C 1
ATOM 1227 O O . LEU A 1 148 ? -5.079 6.506 17.459 1.00 60.19 148 LEU A O 1
ATOM 1231 N N . GLY A 1 149 ? -4.310 4.929 18.870 1.00 49.69 149 GLY A N 1
ATOM 1232 C CA . GLY A 1 149 ? -3.204 5.717 19.451 1.00 49.69 149 GLY A CA 1
ATOM 1233 C C . GLY A 1 149 ? -2.655 5.276 20.828 1.00 49.69 149 GLY A C 1
ATOM 1234 O O . GLY A 1 149 ? -1.567 5.701 21.191 1.00 49.69 149 GLY A O 1
ATOM 1235 N N . ASN A 1 150 ? -3.331 4.389 21.578 1.00 48.34 150 ASN A N 1
ATOM 1236 C CA . ASN A 1 150 ? -2.939 3.969 22.946 1.00 48.34 150 ASN A CA 1
ATOM 1237 C C . ASN A 1 150 ? -2.137 2.650 23.049 1.00 48.34 150 ASN A C 1
ATOM 1239 O O . ASN A 1 150 ? -2.143 1.992 24.083 1.00 48.34 150 ASN A O 1
ATOM 1243 N N . TRP A 1 151 ? -1.471 2.224 21.983 1.00 56.31 151 TRP A N 1
ATOM 1244 C CA . TRP A 1 151 ? -1.008 0.841 21.810 1.00 56.31 151 TRP A CA 1
ATOM 1245 C C . TRP A 1 151 ? 0.480 0.734 21.489 1.00 56.31 151 TRP A C 1
ATOM 1247 O O . TRP A 1 151 ? 0.966 -0.378 21.296 1.00 56.31 151 TRP A O 1
ATOM 1257 N N . LYS A 1 152 ? 1.216 1.856 21.513 1.00 54.59 152 LYS A N 1
ATOM 1258 C CA . LYS A 1 152 ? 2.685 1.880 21.383 1.00 54.59 152 LYS A CA 1
ATOM 1259 C C . LYS A 1 152 ? 3.364 0.907 22.356 1.00 54.59 152 LYS A C 1
ATOM 1261 O O . LYS A 1 152 ? 4.367 0.308 22.011 1.00 54.59 152 LYS A O 1
ATOM 1266 N N . GLU A 1 153 ? 2.768 0.681 23.529 1.00 53.62 153 GLU A N 1
ATOM 1267 C CA . GLU A 1 153 ? 3.257 -0.269 24.541 1.00 53.62 153 GLU A CA 1
ATOM 1268 C C . GLU A 1 153 ? 3.067 -1.752 24.164 1.00 53.62 153 GLU A C 1
ATOM 1270 O O . GLU A 1 153 ? 3.742 -2.619 24.711 1.00 53.62 153 GLU A O 1
ATOM 1275 N N . THR A 1 154 ? 2.148 -2.061 23.242 1.00 53.00 154 THR A N 1
ATOM 1276 C CA . THR A 1 154 ? 1.881 -3.433 22.760 1.00 53.00 154 THR A CA 1
ATOM 1277 C C . THR A 1 154 ? 2.659 -3.787 21.493 1.00 53.00 154 THR A C 1
ATOM 1279 O O . THR A 1 154 ? 2.663 -4.947 21.077 1.00 53.00 154 THR A O 1
ATOM 1282 N N . LEU A 1 155 ? 3.295 -2.788 20.880 1.00 59.78 155 LEU A N 1
ATOM 1283 C CA . LEU A 1 155 ? 4.078 -2.894 19.658 1.00 59.78 155 LEU A CA 1
ATOM 1284 C C . LEU A 1 155 ? 5.548 -3.125 20.004 1.00 59.78 155 LEU A C 1
ATOM 1286 O O . LEU A 1 155 ? 6.063 -2.575 20.974 1.00 59.78 155 LEU A O 1
ATOM 1290 N N . ILE A 1 156 ? 6.220 -3.963 19.222 1.00 59.66 156 ILE A N 1
ATOM 1291 C CA . ILE A 1 156 ? 7.634 -4.301 19.423 1.00 59.66 156 ILE A CA 1
ATOM 1292 C C . ILE A 1 156 ? 8.428 -3.693 18.255 1.00 59.66 156 ILE A C 1
ATOM 1294 O O . ILE A 1 156 ? 7.936 -3.649 17.133 1.00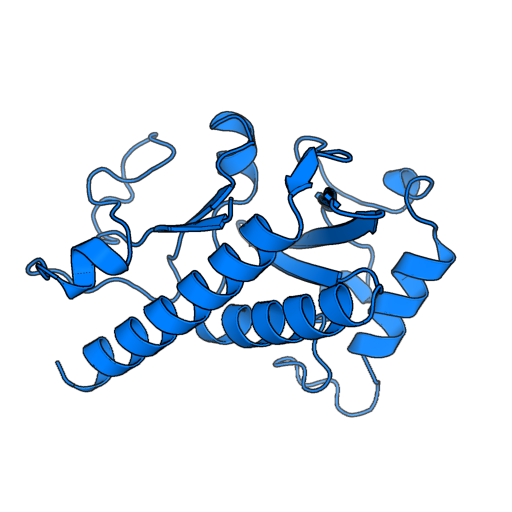 59.66 156 ILE A O 1
ATOM 1298 N N . GLY A 1 157 ? 9.646 -3.203 18.498 1.00 57.47 157 GLY A N 1
ATOM 1299 C CA . GLY A 1 157 ? 10.570 -2.758 17.443 1.00 57.47 157 GLY A CA 1
ATOM 1300 C C . GLY A 1 157 ? 11.018 -1.295 17.537 1.00 57.47 157 GLY A C 1
ATOM 1301 O O . GLY A 1 157 ? 10.425 -0.480 18.239 1.00 57.47 157 GLY A O 1
ATOM 1302 N N . HIS A 1 158 ? 12.100 -0.977 16.822 1.00 56.84 158 HIS A N 1
ATOM 1303 C CA . HIS A 1 158 ? 12.718 0.352 16.741 1.00 56.84 158 HIS A CA 1
ATOM 1304 C C . HIS A 1 158 ? 12.581 0.914 15.321 1.00 56.84 158 HIS A C 1
ATOM 1306 O O . HIS A 1 158 ? 13.562 1.006 14.592 1.00 56.84 158 HIS A O 1
ATOM 1312 N N . ILE A 1 159 ? 11.358 1.252 14.915 1.00 65.19 159 ILE A N 1
ATOM 1313 C CA . ILE A 1 159 ? 11.096 1.908 13.625 1.00 65.19 159 ILE A CA 1
ATOM 1314 C C . ILE A 1 159 ? 10.686 3.342 13.899 1.00 65.19 159 ILE A C 1
ATOM 1316 O O . ILE A 1 159 ? 9.980 3.602 14.876 1.00 65.19 159 ILE A O 1
ATOM 1320 N N . SER A 1 160 ? 11.131 4.262 13.043 1.00 67.75 160 SER A N 1
ATOM 1321 C CA . SER A 1 160 ? 10.777 5.668 13.163 1.00 67.75 160 SER A CA 1
ATOM 1322 C C . SER A 1 160 ? 9.262 5.850 13.238 1.00 67.75 160 SER A C 1
ATOM 1324 O O . SER A 1 160 ? 8.492 5.354 12.409 1.00 67.75 160 SER A O 1
ATOM 1326 N N . GLU A 1 161 ? 8.838 6.569 14.269 1.00 75.62 161 GLU A N 1
ATOM 1327 C CA . GLU A 1 161 ? 7.437 6.828 14.541 1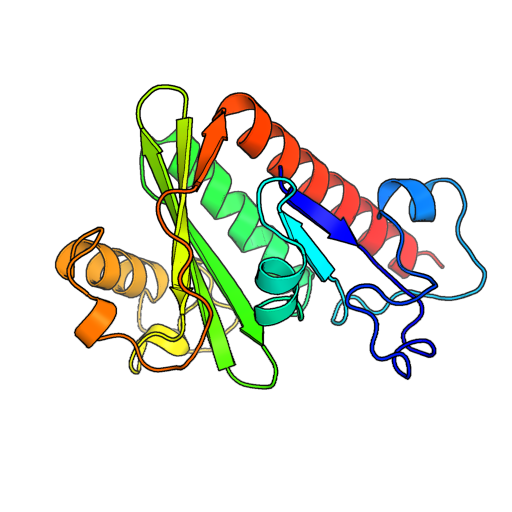.00 75.62 161 GLU A CA 1
ATOM 1328 C C . GLU A 1 161 ? 6.858 7.783 13.492 1.00 75.62 161 GLU A C 1
ATOM 1330 O O . GLU A 1 161 ? 7.317 8.915 13.330 1.00 75.62 161 GLU A O 1
ATOM 1335 N N . ILE A 1 162 ? 5.837 7.313 12.773 1.00 83.62 162 ILE A N 1
ATOM 1336 C CA . ILE A 1 162 ? 5.064 8.125 11.835 1.00 83.62 162 ILE A CA 1
ATOM 1337 C C . ILE A 1 162 ? 3.642 8.197 12.349 1.00 83.62 162 ILE A C 1
ATOM 1339 O O . ILE A 1 162 ? 2.975 7.168 12.451 1.00 83.62 162 ILE A O 1
ATOM 1343 N N . GLU A 1 163 ? 3.159 9.406 12.612 1.00 87.31 163 GLU A N 1
ATOM 1344 C CA . GLU A 1 163 ? 1.822 9.614 13.152 1.00 87.31 163 GLU A CA 1
ATOM 1345 C C . GLU A 1 163 ? 1.045 10.654 12.359 1.00 87.31 163 GLU A C 1
ATOM 1347 O O . GLU A 1 163 ? 1.531 11.754 12.101 1.00 87.31 163 GLU A O 1
ATOM 1352 N N . ASP A 1 164 ? -0.186 10.279 12.007 1.00 88.31 164 ASP A N 1
ATOM 1353 C CA . ASP A 1 164 ? -1.250 11.148 11.514 1.00 88.31 164 ASP A CA 1
ATOM 1354 C C . ASP A 1 164 ? -0.823 12.070 10.362 1.00 88.31 164 ASP A C 1
ATOM 1356 O O . ASP A 1 164 ? -1.256 13.217 10.245 1.00 88.31 164 ASP A O 1
ATOM 1360 N N . ILE A 1 165 ? -0.009 11.532 9.451 1.00 91.62 165 ILE A N 1
ATOM 1361 C CA . ILE A 1 165 ? 0.365 12.221 8.220 1.00 91.62 165 ILE A CA 1
ATOM 1362 C C . ILE A 1 165 ? -0.874 12.345 7.349 1.00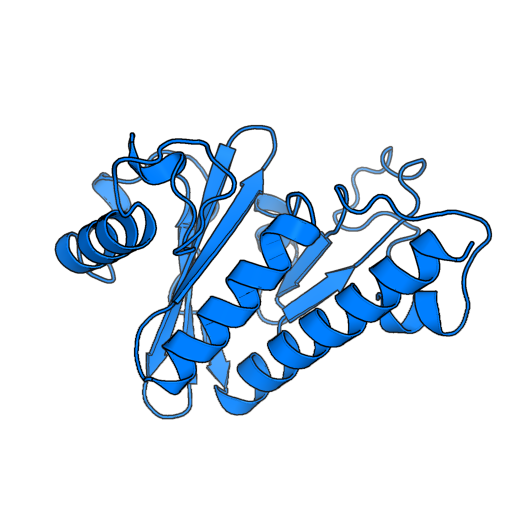 91.62 165 ILE A C 1
ATOM 1364 O O . ILE A 1 165 ? -1.482 11.350 6.943 1.00 91.62 165 ILE A O 1
ATOM 1368 N N . GLU A 1 166 ? -1.250 13.585 7.063 1.00 94.19 166 GLU A N 1
ATOM 1369 C CA . GLU A 1 166 ? -2.476 13.868 6.339 1.00 94.19 166 GLU A CA 1
ATOM 1370 C C . GLU A 1 166 ? -2.276 13.744 4.826 1.00 94.19 166 GLU A C 1
ATOM 1372 O O . GLU A 1 166 ? -1.405 14.374 4.214 1.00 94.19 166 GLU A O 1
ATOM 1377 N N . TYR A 1 167 ? -3.163 12.975 4.200 1.00 95.19 167 TYR A N 1
ATOM 1378 C CA . TYR A 1 167 ? -3.347 12.947 2.757 1.00 95.19 167 TYR A CA 1
ATOM 1379 C C . TYR A 1 167 ? -4.758 13.388 2.399 1.00 95.19 167 TYR A C 1
ATOM 1381 O O . TYR A 1 167 ? -5.724 13.000 3.052 1.00 95.19 167 TYR A O 1
ATOM 1389 N N . LYS A 1 168 ? -4.913 14.134 1.302 1.00 96.31 168 LYS A N 1
ATOM 1390 C CA . LYS A 1 168 ? -6.235 14.345 0.700 1.00 96.31 168 LYS A CA 1
ATOM 1391 C C . LYS A 1 168 ? -6.791 12.999 0.244 1.00 96.31 168 LYS A C 1
ATOM 1393 O O . LYS A 1 168 ? -6.137 12.299 -0.531 1.00 96.31 168 LYS A O 1
ATOM 1398 N N . ALA A 1 169 ? -7.999 12.652 0.687 1.00 95.81 169 ALA A N 1
ATOM 1399 C CA . ALA A 1 169 ? -8.571 11.325 0.473 1.00 95.81 169 ALA A CA 1
ATOM 1400 C C . ALA A 1 169 ? -8.657 10.969 -1.019 1.00 95.81 169 ALA A C 1
ATOM 1402 O O . ALA A 1 169 ? -8.202 9.906 -1.441 1.00 95.81 169 ALA A O 1
ATOM 1403 N N . LYS A 1 170 ? -9.156 11.907 -1.834 1.00 96.25 170 LYS A N 1
ATOM 1404 C CA . LYS A 1 170 ? -9.275 11.749 -3.290 1.00 96.25 170 LYS A CA 1
ATOM 1405 C C . LYS A 1 170 ? -7.928 11.477 -3.965 1.00 96.25 170 LYS A C 1
ATOM 1407 O O . LYS A 1 170 ? -7.854 10.629 -4.851 1.00 96.25 170 LYS A O 1
ATOM 1412 N N . ASP A 1 171 ? -6.880 12.181 -3.549 1.00 96.56 171 ASP A N 1
ATOM 1413 C CA . ASP A 1 171 ? -5.560 12.084 -4.173 1.00 96.56 171 ASP A CA 1
ATOM 1414 C C . ASP A 1 171 ? -4.860 10.782 -3.771 1.00 96.56 171 ASP A C 1
ATOM 1416 O O . ASP A 1 171 ? -4.300 10.094 -4.625 1.00 96.56 171 ASP A O 1
ATOM 1420 N N . LEU A 1 172 ? -4.967 10.386 -2.496 1.00 96.31 172 LEU A N 1
ATOM 1421 C CA . LEU A 1 172 ? -4.427 9.112 -2.028 1.00 96.31 172 LEU A CA 1
ATOM 1422 C C . LEU A 1 172 ? -5.113 7.935 -2.728 1.00 96.31 172 LEU A C 1
ATOM 1424 O O . LEU A 1 172 ? -4.425 7.112 -3.328 1.00 96.31 172 LEU A O 1
ATOM 1428 N N . ILE A 1 173 ? -6.449 7.890 -2.733 1.00 96.88 173 ILE A N 1
ATOM 1429 C CA . ILE A 1 173 ? -7.216 6.826 -3.401 1.00 96.88 173 ILE A CA 1
ATOM 1430 C C . ILE A 1 173 ? -6.880 6.766 -4.894 1.00 96.88 173 ILE A C 1
ATOM 1432 O O . ILE A 1 173 ? -6.696 5.677 -5.441 1.00 96.88 173 ILE A O 1
ATOM 1436 N N . LYS A 1 174 ? -6.762 7.919 -5.566 1.00 97.19 174 LYS A N 1
ATOM 1437 C CA . LYS A 1 174 ? -6.344 7.971 -6.972 1.00 97.19 174 LYS A CA 1
ATOM 1438 C C . LYS A 1 174 ? -4.956 7.356 -7.159 1.00 97.19 174 LYS A C 1
ATOM 1440 O O . LYS A 1 174 ? -4.793 6.528 -8.051 1.00 97.19 174 LYS A O 1
ATOM 1445 N N . SER A 1 175 ? -3.991 7.715 -6.312 1.00 97.00 175 SER A N 1
ATOM 1446 C CA . SER A 1 175 ? -2.630 7.177 -6.406 1.00 97.00 175 SER A CA 1
ATOM 1447 C C . SER A 1 175 ? -2.568 5.672 -6.156 1.00 97.00 175 SER A C 1
ATOM 1449 O O . SER A 1 175 ? -1.901 4.971 -6.906 1.00 97.00 175 SER A O 1
ATOM 1451 N N . ILE A 1 176 ? -3.332 5.144 -5.192 1.00 96.88 176 ILE A N 1
ATOM 1452 C CA . ILE A 1 176 ? -3.385 3.698 -4.933 1.00 96.88 176 ILE A CA 1
ATOM 1453 C C . ILE A 1 176 ? -3.955 2.958 -6.152 1.00 96.88 176 ILE A C 1
ATOM 1455 O O . ILE A 1 176 ? -3.360 1.984 -6.608 1.00 96.88 176 ILE A O 1
ATOM 1459 N N . ASN A 1 177 ? -5.058 3.448 -6.731 1.00 97.88 177 ASN A N 1
ATOM 1460 C CA . ASN A 1 177 ? -5.635 2.867 -7.950 1.00 97.88 177 ASN A CA 1
ATOM 1461 C C . ASN A 1 177 ? -4.649 2.880 -9.127 1.00 97.88 177 ASN A C 1
ATOM 1463 O O . ASN A 1 177 ? -4.561 1.913 -9.885 1.00 97.88 177 ASN A O 1
ATOM 1467 N N . GLU A 1 178 ? -3.901 3.971 -9.286 1.00 97.81 178 GLU A N 1
ATOM 1468 C CA . GLU A 1 178 ? -2.870 4.087 -10.314 1.00 97.81 178 GLU A CA 1
ATOM 1469 C C . GLU A 1 178 ? -1.743 3.069 -10.105 1.00 97.81 178 GLU A C 1
ATOM 1471 O O . GLU A 1 178 ? -1.384 2.364 -11.048 1.00 97.81 178 GLU A O 1
ATOM 1476 N N . GLN A 1 179 ? -1.249 2.919 -8.872 1.00 96.31 179 GLN A N 1
ATOM 1477 C CA . GLN A 1 179 ? -0.218 1.933 -8.551 1.00 96.31 179 GLN A CA 1
ATOM 1478 C C . GLN A 1 179 ? -0.696 0.493 -8.773 1.00 96.31 179 GLN A C 1
ATOM 1480 O O . GLN A 1 179 ? 0.064 -0.311 -9.315 1.00 96.31 179 GLN A O 1
ATOM 1485 N N . ILE A 1 180 ? -1.950 0.162 -8.440 1.00 96.69 180 ILE A N 1
ATOM 1486 C CA . ILE A 1 180 ? -2.541 -1.154 -8.744 1.00 96.69 180 ILE A CA 1
ATOM 1487 C C . ILE A 1 180 ? -2.546 -1.402 -10.255 1.00 96.69 180 ILE A C 1
ATOM 1489 O O . ILE A 1 180 ? -2.072 -2.439 -10.722 1.00 96.69 180 ILE A O 1
ATOM 1493 N N . LYS A 1 181 ? -3.036 -0.433 -11.037 1.00 97.81 181 LYS A N 1
ATOM 1494 C CA . LYS A 1 181 ? -3.096 -0.539 -12.499 1.00 97.81 181 LYS A CA 1
ATOM 1495 C C . LYS A 1 181 ? -1.708 -0.742 -13.111 1.00 97.81 181 LYS A C 1
ATOM 1497 O O . LYS A 1 181 ? -1.527 -1.674 -13.892 1.00 97.81 181 LYS A O 1
ATOM 1502 N N . LEU A 1 182 ? -0.747 0.113 -12.761 1.00 97.50 182 LEU A N 1
ATOM 1503 C CA . LEU A 1 182 ? 0.622 0.048 -13.281 1.00 97.50 182 LEU A CA 1
ATOM 1504 C C . LEU A 1 182 ? 1.301 -1.272 -12.907 1.00 97.50 182 LEU A C 1
ATOM 1506 O O . LEU A 1 182 ? 1.952 -1.891 -13.743 1.00 97.50 182 LEU A O 1
ATOM 1510 N N . SER A 1 183 ? 1.097 -1.741 -11.677 1.00 95.88 183 SER A N 1
ATOM 1511 C CA . SER A 1 183 ? 1.661 -3.008 -11.209 1.00 95.88 183 SER A CA 1
ATOM 1512 C C . SER A 1 183 ? 1.099 -4.211 -11.965 1.00 95.88 183 SER A C 1
ATOM 1514 O O . SER A 1 183 ? 1.858 -5.096 -12.352 1.00 95.88 183 SER A O 1
ATOM 1516 N N . ASN A 1 184 ? -0.207 -4.231 -12.244 1.00 96.19 184 ASN A N 1
ATOM 1517 C CA . ASN A 1 184 ? -0.810 -5.264 -13.090 1.00 96.19 184 ASN A CA 1
ATOM 1518 C C . ASN A 1 184 ? -0.225 -5.245 -14.511 1.00 96.19 184 ASN A C 1
ATOM 1520 O O . ASN A 1 184 ? 0.158 -6.292 -15.029 1.00 96.19 184 ASN A O 1
ATOM 1524 N N . GLN A 1 185 ? -0.062 -4.058 -15.106 1.00 97.06 185 GLN A N 1
ATOM 1525 C CA . GLN A 1 185 ? 0.574 -3.915 -16.421 1.00 97.06 185 GLN A CA 1
ATOM 1526 C C . GLN A 1 185 ? 2.028 -4.404 -16.425 1.00 97.06 185 GLN A C 1
ATOM 1528 O O . GLN A 1 185 ? 2.435 -5.083 -17.366 1.00 97.06 185 GLN A O 1
ATOM 1533 N N . LEU A 1 186 ? 2.797 -4.110 -15.372 1.00 95.88 186 LEU A N 1
ATOM 1534 C CA . LEU A 1 186 ? 4.159 -4.617 -15.204 1.00 95.88 186 LEU A CA 1
ATOM 1535 C C . LEU A 1 186 ? 4.188 -6.144 -15.123 1.00 95.88 186 LEU A C 1
ATOM 1537 O O . LEU A 1 186 ? 4.974 -6.779 -15.822 1.00 95.88 186 LEU A O 1
ATOM 1541 N N . MET A 1 187 ? 3.329 -6.747 -14.300 1.00 94.19 187 MET A N 1
ATOM 1542 C CA . MET A 1 187 ? 3.272 -8.204 -14.171 1.00 94.19 187 MET A CA 1
ATOM 1543 C C . MET A 1 187 ? 2.935 -8.887 -15.498 1.00 94.19 187 MET A C 1
ATOM 1545 O O . MET A 1 187 ? 3.515 -9.925 -15.806 1.00 94.19 187 MET A O 1
ATOM 1549 N N . ASP A 1 188 ? 2.025 -8.324 -16.289 1.00 94.81 188 ASP A N 1
ATOM 1550 C CA . ASP A 1 188 ? 1.685 -8.880 -17.599 1.00 94.81 188 ASP A CA 1
ATOM 1551 C C . ASP A 1 188 ? 2.804 -8.664 -18.624 1.00 94.81 188 ASP A C 1
ATOM 1553 O O . ASP A 1 188 ? 3.136 -9.590 -19.365 1.00 94.81 188 ASP A O 1
ATOM 1557 N N . PHE A 1 189 ? 3.464 -7.502 -18.607 1.00 94.94 189 PHE A N 1
ATOM 1558 C CA . PHE A 1 189 ? 4.643 -7.232 -19.433 1.00 94.94 189 PHE A CA 1
ATOM 1559 C C . PHE A 1 189 ? 5.758 -8.264 -19.203 1.00 94.94 189 PHE A C 1
ATOM 1561 O O . PHE A 1 189 ? 6.339 -8.764 -20.166 1.00 94.94 189 PHE A O 1
ATOM 1568 N N . LEU A 1 190 ? 6.024 -8.624 -17.943 1.00 92.50 190 LEU A N 1
ATOM 1569 C CA . LEU A 1 190 ? 7.067 -9.589 -17.571 1.00 92.50 190 LEU A CA 1
A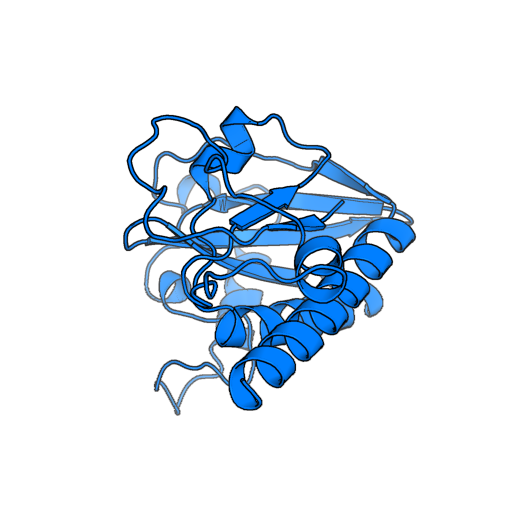TOM 1570 C C . LEU A 1 190 ? 6.706 -11.052 -17.870 1.00 92.50 190 LEU A C 1
ATOM 1572 O O . LEU A 1 190 ? 7.596 -11.893 -17.904 1.00 92.50 190 LEU A O 1
ATOM 1576 N N . LYS A 1 191 ? 5.424 -11.385 -18.070 1.00 90.25 191 LYS A N 1
ATOM 1577 C CA . LYS A 1 191 ? 5.012 -12.731 -18.518 1.00 90.25 191 LYS A CA 1
ATOM 1578 C C . LYS A 1 191 ? 5.186 -12.919 -20.024 1.00 90.25 191 LYS A C 1
ATOM 1580 O O . LYS A 1 191 ? 5.314 -14.050 -20.482 1.00 90.25 191 LYS A O 1
ATOM 1585 N N . LEU A 1 192 ? 5.111 -11.828 -20.785 1.00 81.50 192 LEU A N 1
ATOM 1586 C CA . LEU A 1 192 ? 5.149 -11.836 -22.249 1.00 81.50 192 LEU A CA 1
ATOM 1587 C C . LEU A 1 192 ? 6.571 -11.725 -22.821 1.00 81.50 192 LEU A C 1
ATOM 1589 O O . LEU A 1 192 ? 6.763 -12.051 -23.991 1.00 81.50 192 LEU A O 1
ATOM 1593 N N . ASN A 1 193 ? 7.543 -11.279 -22.016 1.00 65.75 193 ASN A N 1
ATOM 1594 C CA . ASN A 1 193 ? 8.936 -11.028 -22.409 1.00 65.75 193 ASN A CA 1
ATOM 1595 C C . ASN A 1 193 ? 9.922 -11.773 -21.515 1.00 65.75 193 ASN A C 1
ATOM 1597 O O . ASN A 1 193 ? 11.021 -12.141 -21.986 1.00 65.75 193 ASN A O 1
#

Secondary structure (DSSP, 8-state):
-EEEEE--GGGTTSSSSS-TT-EEHHHHHHS--SS---TTSBEEEETTS-HHHHHTT--B--HHHHHHHHHHHHHHHHTT--EEEEEEETTEEEEEEEEEETTEEEEEEEEBPPTTGGG--SSSS-SS--TTS-HHHHHHHHHHHT-SSS-GGG-BS-------EEEEHHHHHHHHHHHHHHHHHHHHHHHH-

Foldseek 3Di:
DKFKWWAAPVQVPDPDLARPRTDGLVVCVVPPDPGATDQQAIFMDDPLDPSVQSSLQTRFGRNVLQLQLLVVCLVQVVVQHKGKGWGADPHWIWMWIWHDDPQKIFIWTPGGADPPLRQAGCDQDTPDDPPPDSSNVVNSVVDVVCDDPNCNVRGDDDHDTGTGRIDRSVVVSVVSVVNSVSSVVSVVVVVVD

Radius of gyration: 16.6 Å; chains: 1; bounding box: 42×37×47 Å

pLDDT: mean 85.16, std 12.43, range [48.34, 97.88]

Sequence (193 aa):
MMTFYIYNYEDEDNDDFLPKSAMKISDFLSNPPSWKPRLDKVILVFDNLPFILNEDFNSFGLLNHILPQLEELIVRLTDGKFGLLRTCTQSEALFFIFKPKLDTILFSSLGVLPLPFNTYFPLKNSPNYFKDIDQQKELYEFIKANNLGNWKETLIGHISEIEDIEYKAKDLIKSINEQIKLSNQLMDFLKLN